Protein AF-A0A5J4WME1-F1 (afdb_monomer)

Mean predicted aligned error: 18.65 Å

Structure (mmCIF, N/CA/C/O backbone):
data_AF-A0A5J4WME1-F1
#
_entry.id   AF-A0A5J4WME1-F1
#
loop_
_atom_site.group_PDB
_atom_site.id
_atom_site.type_symbol
_atom_site.label_atom_id
_atom_site.label_alt_id
_atom_site.label_comp_id
_atom_site.label_asym_id
_atom_site.label_entity_id
_atom_site.label_seq_id
_atom_site.pdbx_PDB_ins_code
_atom_site.Cartn_x
_atom_site.Cartn_y
_atom_site.Cartn_z
_atom_site.occupancy
_atom_site.B_iso_or_equiv
_atom_site.auth_seq_id
_atom_site.auth_comp_id
_atom_site.auth_asym_id
_atom_site.auth_atom_id
_atom_site.pdbx_PDB_model_num
ATOM 1 N N . MET A 1 1 ? 12.764 10.850 27.224 1.00 64.88 1 MET A N 1
ATOM 2 C CA . MET A 1 1 ? 12.716 11.099 25.767 1.00 64.88 1 MET A CA 1
ATOM 3 C C . MET A 1 1 ? 11.901 12.360 25.523 1.00 64.88 1 MET A C 1
ATOM 5 O O . MET A 1 1 ? 10.968 12.606 26.286 1.00 64.88 1 MET A O 1
ATOM 9 N N . LYS A 1 2 ? 12.279 13.202 24.555 1.00 86.81 2 LYS A N 1
ATOM 10 C CA . LYS A 1 2 ? 11.609 14.491 24.319 1.00 86.81 2 LYS A CA 1
ATOM 11 C C . LYS A 1 2 ? 10.487 14.325 23.288 1.00 86.81 2 LYS A C 1
ATOM 13 O O . LYS A 1 2 ? 10.695 13.628 22.300 1.00 86.81 2 LYS A O 1
ATOM 18 N N . PRO A 1 3 ? 9.308 14.938 23.488 1.00 92.12 3 PRO A N 1
ATOM 19 C CA . PRO A 1 3 ? 8.246 14.897 22.491 1.00 92.12 3 PRO A CA 1
ATOM 20 C C . PRO A 1 3 ? 8.645 15.703 21.248 1.00 92.12 3 PRO A C 1
ATOM 22 O O . PRO A 1 3 ? 9.074 16.856 21.352 1.00 92.12 3 PRO A O 1
ATOM 25 N N . LEU A 1 4 ? 8.461 15.109 20.073 1.00 93.88 4 LEU A N 1
ATOM 26 C CA . LEU A 1 4 ? 8.675 15.748 18.779 1.00 93.88 4 LEU A CA 1
ATOM 27 C C . LEU A 1 4 ? 7.374 16.398 18.295 1.00 93.88 4 LEU A C 1
ATOM 29 O O . LEU A 1 4 ? 6.285 15.843 18.433 1.00 93.88 4 LEU A O 1
ATOM 33 N N . ALA A 1 5 ? 7.483 17.611 17.751 1.00 93.62 5 ALA A N 1
ATOM 34 C CA . ALA A 1 5 ? 6.337 18.349 17.233 1.00 93.62 5 ALA A CA 1
ATOM 35 C C . ALA A 1 5 ? 5.889 17.769 15.885 1.00 93.62 5 ALA A C 1
ATOM 37 O O . ALA A 1 5 ? 6.708 17.639 14.974 1.00 93.62 5 ALA A O 1
ATOM 38 N N . LEU A 1 6 ? 4.597 17.469 15.761 1.00 94.44 6 LEU A N 1
ATOM 39 C CA . LEU A 1 6 ? 4.002 16.878 14.566 1.00 94.44 6 LEU A CA 1
ATOM 40 C C . LEU A 1 6 ? 3.187 17.913 13.792 1.00 94.44 6 LEU A C 1
ATOM 42 O O . LEU A 1 6 ? 2.595 18.818 14.377 1.00 94.44 6 LEU A O 1
ATOM 46 N N . GLU A 1 7 ? 3.126 17.740 12.480 1.00 95.06 7 GLU A N 1
ATOM 47 C CA . GLU A 1 7 ? 2.138 18.355 11.600 1.00 95.06 7 GLU A CA 1
ATOM 48 C C . GLU A 1 7 ? 1.500 17.272 10.724 1.00 95.06 7 GLU A C 1
ATOM 50 O O . GLU A 1 7 ? 2.140 16.267 10.402 1.00 95.06 7 GLU A O 1
ATOM 55 N N . ILE A 1 8 ? 0.230 17.448 10.356 1.00 96.81 8 ILE A N 1
ATOM 56 C CA . ILE A 1 8 ? -0.435 16.527 9.430 1.00 96.81 8 ILE A CA 1
ATOM 57 C C . ILE A 1 8 ? -0.009 16.884 8.014 1.00 96.81 8 ILE A C 1
ATOM 59 O O . ILE A 1 8 ? -0.290 17.983 7.546 1.00 96.81 8 ILE A O 1
ATOM 63 N N . ALA A 1 9 ? 0.647 15.943 7.342 1.00 96.56 9 ALA A N 1
ATOM 64 C CA . ALA A 1 9 ? 1.056 16.100 5.954 1.00 96.56 9 ALA A CA 1
ATOM 65 C C . ALA A 1 9 ? -0.014 15.565 4.992 1.00 96.56 9 ALA A C 1
ATOM 67 O O . ALA A 1 9 ? -0.312 16.199 3.986 1.00 96.56 9 ALA A O 1
ATOM 68 N N . GLN A 1 10 ? -0.617 14.415 5.310 1.00 97.81 10 GLN A N 1
ATOM 69 C CA . GLN A 1 10 ? -1.663 13.794 4.495 1.00 97.81 10 GLN A CA 1
ATOM 70 C C . GLN A 1 10 ? -2.505 12.837 5.339 1.00 97.81 10 GLN A C 1
ATOM 72 O O . GLN A 1 10 ? -2.049 12.321 6.358 1.00 97.81 10 GLN A O 1
ATOM 77 N N . PHE A 1 11 ? -3.735 12.572 4.915 1.00 97.88 11 PHE A N 1
ATOM 78 C CA . PHE A 1 11 ? -4.602 11.563 5.512 1.00 97.88 11 PHE A CA 1
ATOM 79 C C . PHE A 1 11 ? -5.572 11.013 4.465 1.00 97.88 11 PHE A C 1
ATOM 81 O O . PHE A 1 11 ? -5.846 11.647 3.450 1.00 97.88 11 PHE A O 1
ATOM 88 N N . SER A 1 12 ? -6.088 9.818 4.725 1.00 97.94 12 SER A N 1
ATOM 89 C CA . SER A 1 12 ? -7.026 9.113 3.840 1.00 97.94 12 SER A CA 1
ATOM 90 C C . SER A 1 12 ? -8.468 9.621 3.954 1.00 97.94 12 SER A C 1
ATOM 92 O O . SER A 1 12 ? -9.128 9.873 2.947 1.00 97.94 12 SER A O 1
ATOM 94 N N . SER A 1 13 ? -8.981 9.768 5.177 1.00 98.12 13 SER A N 1
ATOM 95 C CA . SER A 1 13 ? -10.315 10.306 5.446 1.00 98.12 13 SER A CA 1
ATOM 96 C C . SER A 1 13 ? -10.414 10.875 6.864 1.00 98.12 13 SER A C 1
ATOM 98 O O . SER A 1 13 ? -9.550 10.622 7.707 1.00 98.12 13 SER A O 1
ATOM 100 N N . GLN A 1 14 ? -11.467 11.645 7.135 1.00 97.88 14 GLN A N 1
ATOM 101 C CA . GLN A 1 14 ? -11.776 12.140 8.474 1.00 97.88 14 GLN A CA 1
ATOM 102 C C . GLN A 1 14 ? -13.265 12.464 8.626 1.00 97.88 14 GLN A C 1
ATOM 104 O O . GLN A 1 14 ? -13.946 12.729 7.632 1.00 97.88 14 GLN A O 1
ATOM 109 N N . GLU A 1 15 ? -13.734 12.502 9.869 1.00 96.56 15 GLU A N 1
ATOM 110 C CA . GLU A 1 15 ? -14.973 13.188 10.244 1.00 96.56 15 GLU A CA 1
ATOM 111 C C . GLU A 1 15 ? -14.748 14.692 10.424 1.00 96.56 15 GLU A C 1
ATOM 113 O O . GLU A 1 15 ? -13.651 15.139 10.769 1.00 96.56 15 GLU A O 1
ATOM 118 N N . ALA A 1 16 ? -15.802 15.482 10.207 1.00 92.62 16 ALA A N 1
ATOM 119 C CA . ALA A 1 16 ? -15.727 16.940 10.294 1.00 92.62 16 ALA A CA 1
ATOM 120 C C . ALA A 1 16 ? -15.406 17.437 11.717 1.00 92.62 16 ALA A C 1
ATOM 122 O O . ALA A 1 16 ? -14.655 18.395 11.873 1.00 92.62 16 ALA A O 1
ATOM 123 N N . ASP A 1 17 ? -15.935 16.772 12.750 1.00 93.19 17 ASP A N 1
ATOM 124 C CA . ASP A 1 17 ? -15.696 17.090 14.166 1.00 93.19 17 ASP A CA 1
ATOM 125 C C . ASP A 1 17 ? -14.472 16.361 14.754 1.00 93.19 17 ASP A C 1
ATOM 127 O O . ASP A 1 17 ? -14.052 16.648 15.877 1.00 93.19 17 ASP A O 1
ATOM 131 N N . ARG A 1 18 ? -13.881 15.421 14.002 1.00 95.06 18 ARG A N 1
ATOM 132 C CA . ARG A 1 18 ? -12.705 14.627 14.402 1.00 95.06 18 ARG A CA 1
ATOM 133 C C . ARG A 1 18 ? -11.595 14.680 13.342 1.00 95.06 18 ARG A C 1
ATOM 135 O O . ARG A 1 18 ? -11.161 13.623 12.865 1.00 95.06 18 ARG A O 1
ATOM 142 N N . PRO A 1 19 ? -11.129 15.878 12.945 1.00 96.12 19 PRO A N 1
ATOM 143 C CA . PRO A 1 19 ? -10.136 16.017 11.890 1.00 96.12 19 PRO A CA 1
ATOM 144 C C . PRO A 1 19 ? -8.774 15.445 12.295 1.00 96.12 19 PRO A C 1
ATOM 146 O O . PRO A 1 19 ? -8.424 15.385 13.474 1.00 96.12 19 PRO A O 1
ATOM 149 N N . ALA A 1 20 ? -7.957 15.077 11.305 1.00 95.94 20 ALA A N 1
ATOM 150 C CA . ALA A 1 20 ? -6.608 14.556 11.539 1.00 95.94 20 ALA A CA 1
ATOM 151 C C . ALA A 1 20 ? -5.719 15.565 12.286 1.00 95.94 20 ALA A C 1
ATOM 153 O O . ALA A 1 20 ? -4.847 15.166 13.056 1.00 95.94 20 ALA A O 1
ATOM 154 N N . SER A 1 21 ? -5.976 16.870 12.121 1.00 93.69 21 SER A N 1
ATOM 155 C CA . SER A 1 21 ? -5.273 17.954 12.822 1.00 93.69 21 SER A CA 1
ATOM 156 C C . SER A 1 21 ? -5.318 17.822 14.346 1.00 93.69 21 SER A C 1
ATOM 158 O O . SER A 1 21 ? -4.379 18.255 15.009 1.00 93.69 21 SER A O 1
ATOM 160 N N . ASN A 1 22 ? -6.338 17.157 14.899 1.00 94.06 22 ASN A N 1
ATOM 161 C CA . ASN A 1 22 ? -6.434 16.877 16.332 1.00 94.06 22 ASN A CA 1
ATOM 162 C C . ASN A 1 22 ? -5.267 16.023 16.854 1.00 94.06 22 ASN A C 1
ATOM 164 O O . ASN A 1 22 ? -4.941 16.094 18.034 1.00 94.06 22 ASN A O 1
ATOM 168 N N . LEU A 1 23 ? -4.613 15.233 15.994 1.00 93.69 23 LEU A N 1
ATOM 169 C CA . LEU A 1 23 ? -3.448 14.423 16.367 1.00 93.69 23 LEU A CA 1
ATOM 170 C C . LEU A 1 23 ? -2.128 15.204 16.350 1.00 93.69 23 LEU A C 1
ATOM 172 O O . LEU A 1 23 ? -1.142 14.729 16.908 1.00 93.69 23 LEU A O 1
ATOM 176 N N . ALA A 1 24 ? -2.091 16.367 15.697 1.00 84.94 24 ALA A N 1
ATOM 177 C CA . ALA A 1 24 ? -0.911 17.231 15.640 1.00 84.94 24 ALA A CA 1
ATOM 178 C C . ALA A 1 24 ? -0.875 18.268 16.776 1.00 84.94 24 ALA A C 1
ATOM 180 O O . ALA A 1 24 ? 0.165 18.889 17.012 1.00 84.94 24 ALA A O 1
ATOM 181 N N . ASP A 1 25 ? -1.992 18.467 17.482 1.00 67.75 25 ASP A N 1
ATOM 182 C CA . ASP A 1 25 ? -2.071 19.440 18.563 1.00 67.75 25 ASP A CA 1
ATOM 183 C C . ASP A 1 25 ? -1.285 18.973 19.802 1.00 67.75 25 ASP A C 1
ATOM 185 O O . ASP A 1 25 ? -1.393 17.837 20.268 1.00 67.75 25 ASP A O 1
ATOM 189 N N . LYS A 1 26 ? -0.471 19.883 20.343 1.00 60.28 26 LYS A N 1
ATOM 190 C CA . LYS A 1 26 ? 0.310 19.678 21.569 1.00 60.28 26 LYS A CA 1
ATOM 191 C C . LYS A 1 26 ? -0.536 19.817 22.824 1.00 60.28 26 LYS A C 1
ATOM 193 O O . LYS A 1 26 ? -0.065 19.452 23.904 1.00 60.28 26 LYS A O 1
ATOM 198 N N . GLN A 1 27 ? -1.741 20.366 22.712 1.00 53.34 27 GLN A N 1
ATOM 199 C CA . GLN A 1 27 ? -2.642 20.447 23.843 1.00 53.34 27 GLN A CA 1
ATOM 200 C C . GLN A 1 27 ? -3.145 19.037 24.158 1.00 53.34 27 GLN A C 1
ATOM 202 O O . GLN A 1 27 ? -4.065 18.513 23.533 1.00 53.34 27 GLN A O 1
ATOM 207 N N . GLN A 1 28 ? -2.519 18.417 25.163 1.00 52.62 28 GLN A N 1
ATOM 208 C CA . GLN A 1 28 ? -3.090 17.307 25.927 1.00 52.62 28 GLN A CA 1
ATOM 209 C C . GLN A 1 28 ? -4.304 17.793 26.734 1.00 52.62 28 GLN A C 1
ATOM 211 O O . GLN A 1 28 ? -4.385 17.560 27.936 1.00 52.62 28 GLN A O 1
ATOM 216 N N . ASP A 1 29 ? -5.207 18.541 26.111 1.00 56.78 29 ASP A N 1
ATOM 217 C CA . ASP A 1 29 ? -6.458 18.870 26.758 1.00 56.78 29 ASP A CA 1
ATOM 218 C C . ASP A 1 29 ? -7.283 17.579 26.780 1.00 56.78 29 ASP A C 1
ATOM 220 O O . ASP A 1 29 ? -7.417 16.905 25.754 1.00 56.78 29 ASP A O 1
ATOM 224 N N . GLU A 1 30 ? -7.835 17.218 27.938 1.00 60.72 30 GLU A N 1
ATOM 225 C CA . GLU A 1 30 ? -8.774 16.094 28.079 1.00 60.72 30 GLU A CA 1
ATOM 226 C C . GLU A 1 30 ? -9.968 16.236 27.119 1.00 60.72 30 GLU A C 1
ATOM 228 O O . GLU A 1 30 ? -10.655 15.263 26.804 1.00 60.72 30 GLU A O 1
ATOM 233 N N . LYS A 1 31 ? -10.189 17.454 26.610 1.00 73.31 31 LYS A N 1
ATOM 234 C CA . LYS A 1 31 ? -11.199 17.788 25.610 1.00 73.31 31 LYS A CA 1
ATOM 235 C C . LYS A 1 31 ? -10.820 17.446 24.174 1.00 73.31 31 LYS A C 1
ATOM 237 O O . LYS A 1 31 ? -11.724 17.456 23.341 1.00 73.31 31 LYS A O 1
ATOM 242 N N . ASN A 1 32 ? -9.551 17.166 23.855 1.00 82.75 32 ASN A N 1
ATOM 243 C CA . ASN A 1 32 ? -9.159 16.862 22.482 1.00 82.75 32 ASN A CA 1
ATOM 244 C C . ASN A 1 32 ? -9.836 15.552 22.036 1.00 82.75 32 ASN A C 1
ATOM 246 O O . ASN A 1 32 ? -9.548 14.473 22.566 1.00 82.75 32 ASN A O 1
ATOM 250 N N . PRO A 1 33 ? -10.747 15.621 21.053 1.00 88.31 33 PRO A N 1
ATOM 251 C CA . PRO A 1 33 ? -11.564 14.482 20.694 1.00 88.31 33 PRO A CA 1
ATOM 252 C C . PRO A 1 33 ? -10.822 13.412 19.872 1.00 88.31 33 PRO A C 1
ATOM 254 O O . PRO A 1 33 ? -11.406 12.350 19.614 1.00 88.31 33 PRO A O 1
ATOM 257 N N . GLY A 1 34 ? -9.578 13.679 19.465 1.00 94.00 34 GLY A N 1
ATOM 258 C CA . GLY A 1 34 ? -8.790 12.838 18.572 1.00 94.00 34 GLY A CA 1
ATOM 259 C C . GLY A 1 34 ? -9.290 12.868 17.127 1.00 94.00 34 GLY A C 1
ATOM 260 O O . GLY A 1 34 ? -10.146 13.674 16.755 1.00 94.00 34 GLY A O 1
ATOM 261 N N . TRP A 1 35 ? -8.755 11.963 16.315 1.00 97.06 35 TRP A N 1
ATOM 262 C CA . TRP A 1 35 ? -9.158 11.742 14.927 1.00 97.06 35 TRP A CA 1
ATOM 263 C C . TRP A 1 35 ? -10.089 10.535 14.809 1.00 97.06 35 TRP A C 1
ATOM 265 O O . TRP A 1 35 ? -9.937 9.546 15.535 1.00 97.06 35 TRP A O 1
ATOM 275 N N . GLN A 1 36 ? -11.022 10.595 13.859 1.00 98.00 36 GLN A N 1
ATOM 276 C CA . GLN A 1 36 ? -11.825 9.452 13.426 1.00 98.00 36 GLN A CA 1
ATOM 277 C C . GLN A 1 36 ? -11.915 9.443 11.904 1.00 98.00 36 GLN A C 1
ATOM 279 O O . GLN A 1 36 ? -12.098 10.492 11.287 1.00 98.00 36 GLN A O 1
ATOM 284 N N . SER A 1 37 ? -11.808 8.258 11.303 1.00 98.50 37 SER A N 1
ATOM 285 C CA . SER A 1 37 ? -12.053 8.063 9.875 1.00 98.50 37 SER A CA 1
ATOM 286 C C . SER A 1 37 ? -13.500 8.395 9.523 1.00 98.50 37 SER A C 1
ATOM 288 O O . SER A 1 37 ? -14.390 8.267 10.365 1.00 98.50 37 SER A O 1
ATOM 290 N N . LYS A 1 38 ? -13.763 8.710 8.254 1.00 97.94 38 LYS A N 1
ATOM 291 C CA . LYS A 1 38 ? -15.131 8.884 7.753 1.00 97.94 38 LYS A CA 1
ATOM 292 C C . LYS A 1 38 ? -15.981 7.625 8.003 1.00 97.94 38 LYS A C 1
ATOM 294 O O . LYS A 1 38 ? -15.468 6.505 7.931 1.00 97.94 38 LYS A O 1
ATOM 299 N N . GLN A 1 39 ? -17.273 7.785 8.278 1.00 97.12 39 GLN A N 1
ATOM 300 C CA . GLN A 1 39 ? -18.237 6.679 8.318 1.00 97.12 39 GLN A CA 1
ATOM 301 C C . GLN A 1 39 ? -18.208 5.875 7.007 1.00 97.12 39 GLN A C 1
ATOM 303 O O . GLN A 1 39 ? -18.206 6.450 5.916 1.00 97.12 39 GLN A O 1
ATOM 308 N N . GLY A 1 40 ? -18.162 4.541 7.108 1.00 93.88 40 GLY A N 1
ATOM 309 C CA . GLY A 1 40 ? -18.093 3.651 5.943 1.00 93.88 40 GLY A CA 1
ATOM 310 C C . GLY A 1 40 ? -16.819 3.805 5.100 1.00 93.88 40 GLY A C 1
ATOM 311 O O . GLY A 1 40 ? -16.845 3.537 3.897 1.00 93.88 40 GLY A O 1
ATOM 312 N N . ALA A 1 41 ? -15.716 4.285 5.687 1.00 93.44 41 ALA A N 1
ATOM 313 C CA . ALA A 1 41 ? -14.454 4.454 4.974 1.00 93.44 41 ALA A CA 1
ATOM 314 C C . ALA A 1 41 ? -13.924 3.129 4.396 1.00 93.44 41 ALA A C 1
ATOM 316 O O . ALA A 1 41 ? -14.033 2.065 5.006 1.00 93.44 41 ALA A O 1
ATOM 317 N N . LYS A 1 42 ? -13.294 3.208 3.218 1.00 96.56 42 LYS A N 1
ATOM 318 C CA . LYS A 1 42 ? -12.562 2.079 2.630 1.00 96.56 42 LYS A CA 1
ATOM 319 C C . LYS A 1 42 ? -11.218 1.929 3.325 1.00 96.56 42 LYS A C 1
ATOM 321 O O . LYS A 1 42 ? -10.505 2.911 3.489 1.00 96.56 42 LYS A O 1
ATOM 326 N N . PHE A 1 43 ? -10.861 0.711 3.696 1.00 96.38 43 PHE A N 1
ATOM 327 C CA . PHE A 1 43 ? -9.565 0.423 4.297 1.00 96.38 43 PHE A CA 1
ATOM 328 C C . PHE A 1 43 ? -8.534 0.010 3.229 1.00 96.38 43 PHE A C 1
ATOM 330 O O . PHE A 1 43 ? -8.938 -0.534 2.197 1.00 96.38 43 PHE A O 1
ATOM 337 N N . PRO A 1 44 ? -7.227 0.268 3.442 1.00 98.19 44 PRO A N 1
ATOM 338 C CA . PRO A 1 44 ? -6.604 0.796 4.663 1.00 98.19 44 PRO A CA 1
ATOM 339 C C . PRO A 1 44 ? -6.891 2.282 4.926 1.00 98.19 44 PRO A C 1
ATOM 341 O O . PRO A 1 44 ? -7.110 3.063 4.004 1.00 98.19 44 PRO A O 1
ATOM 344 N N . GLN A 1 45 ? -6.878 2.671 6.202 1.00 98.44 45 GLN A N 1
ATOM 345 C CA . GLN A 1 45 ? -6.880 4.073 6.619 1.00 98.44 45 GLN A CA 1
ATOM 346 C C . GLN A 1 45 ? -5.464 4.515 6.973 1.00 98.44 45 GLN A C 1
ATOM 348 O O . GLN A 1 45 ? -4.742 3.822 7.687 1.00 98.44 45 GLN A O 1
ATOM 353 N N . GLU A 1 46 ? -5.077 5.681 6.473 1.00 98.38 46 GLU A N 1
ATOM 354 C CA . GLU A 1 46 ? -3.715 6.198 6.553 1.00 98.38 46 GLU A CA 1
ATOM 355 C C . GLU A 1 46 ? -3.672 7.633 7.079 1.00 98.38 46 GLU A C 1
ATOM 357 O O . GLU A 1 46 ? -4.543 8.446 6.744 1.00 98.38 46 GLU A O 1
ATOM 362 N N . ILE A 1 47 ? -2.631 7.937 7.860 1.00 98.38 47 ILE A N 1
ATOM 363 C CA . ILE A 1 47 ? -2.273 9.290 8.306 1.00 98.38 47 ILE A CA 1
ATOM 364 C C . ILE A 1 47 ? -0.759 9.445 8.206 1.00 98.38 47 ILE A C 1
ATOM 366 O O . ILE A 1 47 ? -0.011 8.619 8.728 1.00 98.38 47 ILE A O 1
ATOM 370 N N . ILE A 1 48 ? -0.311 10.512 7.556 1.00 98.38 48 ILE A N 1
ATOM 371 C CA . ILE A 1 48 ? 1.095 10.865 7.398 1.00 98.38 48 ILE A CA 1
ATOM 372 C C . ILE A 1 48 ? 1.374 12.110 8.231 1.00 98.38 48 ILE A C 1
ATOM 374 O O . ILE A 1 48 ? 0.793 13.175 8.013 1.00 98.38 48 ILE A O 1
ATOM 378 N N . PHE A 1 49 ? 2.297 11.964 9.170 1.00 97.56 49 PHE A N 1
ATOM 379 C CA . PHE A 1 49 ? 2.826 13.028 10.003 1.00 97.56 49 PHE A CA 1
ATOM 380 C C . PHE A 1 49 ? 4.160 13.495 9.440 1.00 97.56 49 PHE A C 1
ATOM 382 O O . PHE A 1 49 ? 4.994 12.674 9.055 1.00 97.56 49 PHE A O 1
ATOM 389 N N . LYS A 1 50 ? 4.391 14.804 9.461 1.00 96.31 50 LYS A N 1
ATOM 390 C CA . LYS A 1 50 ? 5.715 15.393 9.284 1.00 96.31 50 LYS A CA 1
ATOM 391 C C . LYS A 1 50 ? 6.223 15.923 10.617 1.00 96.31 50 LYS A C 1
ATOM 393 O O . LYS A 1 50 ? 5.467 16.471 11.420 1.00 96.31 50 LYS A O 1
ATOM 398 N N . LEU A 1 51 ? 7.513 15.742 10.870 1.00 94.56 51 LEU A N 1
ATOM 399 C CA . LEU A 1 51 ? 8.178 16.335 12.021 1.00 94.56 51 LEU A CA 1
ATOM 400 C C . LEU A 1 51 ? 8.425 17.819 11.738 1.00 94.56 51 LEU A C 1
ATOM 402 O O . LEU A 1 51 ? 9.239 18.182 10.888 1.00 94.56 51 LEU A O 1
ATOM 406 N N . LYS A 1 52 ? 7.714 18.687 12.461 1.00 92.56 52 LYS A N 1
ATOM 407 C CA . LYS A 1 52 ? 7.652 20.134 12.193 1.00 92.56 52 LYS A CA 1
ATOM 408 C C . LYS A 1 52 ? 9.022 20.817 12.226 1.00 92.56 52 LYS A C 1
ATOM 410 O O . LYS A 1 52 ? 9.274 21.748 11.471 1.00 92.56 52 LYS A O 1
ATOM 415 N N . ASN A 1 53 ? 9.905 20.351 13.106 1.00 91.94 53 ASN A N 1
ATOM 416 C CA . ASN A 1 53 ? 11.212 20.965 13.339 1.00 91.94 53 ASN A CA 1
ATOM 417 C C . ASN A 1 53 ? 12.338 20.314 12.512 1.00 91.94 53 ASN A C 1
ATOM 419 O O . ASN A 1 53 ? 13.509 20.545 12.798 1.00 91.94 53 ASN A O 1
ATOM 423 N N . GLY A 1 54 ? 11.991 19.512 11.502 1.00 91.56 54 GLY A N 1
ATOM 424 C CA . GLY A 1 54 ? 12.943 18.825 10.635 1.00 91.56 54 GLY A CA 1
ATOM 425 C C . GLY A 1 54 ? 13.190 17.362 11.023 1.00 91.56 54 GLY A C 1
ATOM 426 O O . GLY A 1 54 ? 12.519 16.831 11.913 1.00 91.56 54 GLY A O 1
ATOM 427 N N . PRO A 1 55 ? 14.128 16.692 10.327 1.00 92.50 55 PRO A N 1
ATOM 428 C CA . PRO A 1 55 ? 14.455 15.291 10.563 1.00 92.50 55 PRO A CA 1
ATOM 429 C C . PRO A 1 55 ? 14.886 15.027 12.009 1.00 92.50 55 PRO A C 1
ATOM 431 O O . PRO A 1 55 ? 15.628 15.812 12.605 1.00 92.50 55 PRO A O 1
ATOM 434 N N . ALA A 1 56 ? 14.451 13.899 12.561 1.00 94.50 56 ALA A N 1
ATOM 435 C CA . ALA A 1 56 ? 14.776 13.496 13.923 1.00 94.50 56 ALA A CA 1
ATOM 436 C C . ALA A 1 56 ? 15.144 12.015 13.986 1.00 94.50 56 ALA A C 1
ATOM 438 O O . ALA A 1 56 ? 14.680 11.210 13.175 1.00 94.50 56 ALA A O 1
ATOM 439 N N . HIS A 1 57 ? 15.932 11.663 14.996 1.00 95.31 57 HIS A N 1
ATOM 440 C CA . HIS A 1 57 ? 15.962 10.312 15.533 1.00 95.31 57 HIS A CA 1
ATOM 441 C C . HIS A 1 57 ? 14.683 10.088 16.336 1.00 95.31 57 HIS A C 1
ATOM 443 O O . HIS A 1 57 ? 14.418 10.822 17.282 1.00 95.31 57 HIS A O 1
ATOM 449 N N . ILE A 1 58 ? 13.879 9.112 15.939 1.00 96.19 58 ILE A N 1
ATOM 450 C CA . ILE A 1 58 ? 12.664 8.684 16.622 1.00 96.19 58 ILE A CA 1
ATOM 451 C C . ILE A 1 58 ? 13.031 7.480 17.482 1.00 96.19 58 ILE A C 1
ATOM 453 O O . ILE A 1 58 ? 13.362 6.419 16.951 1.00 96.19 58 ILE A O 1
ATOM 457 N N . SER A 1 59 ? 12.938 7.657 18.798 1.00 96.69 59 SER A N 1
ATOM 458 C CA . SER A 1 59 ? 13.208 6.619 19.792 1.00 96.69 59 SER A CA 1
ATOM 459 C C . SER A 1 59 ? 11.944 5.867 20.217 1.00 96.69 59 SER A C 1
ATOM 461 O O . SER A 1 59 ? 12.010 4.778 20.779 1.00 96.69 59 SER A O 1
ATOM 463 N N . GLY A 1 60 ? 10.765 6.449 19.982 1.00 96.31 60 GLY A N 1
ATOM 464 C CA . GLY A 1 60 ? 9.518 5.776 20.306 1.00 96.31 60 GLY A CA 1
ATOM 465 C C . GLY A 1 60 ? 8.268 6.490 19.821 1.00 96.31 60 GLY A C 1
ATOM 466 O O . GLY A 1 60 ? 8.252 7.699 19.580 1.00 96.31 60 GLY A O 1
ATOM 467 N N . VAL A 1 61 ? 7.194 5.718 19.690 1.00 97.06 61 VAL A N 1
ATOM 468 C CA . VAL A 1 61 ? 5.867 6.198 19.305 1.00 97.06 61 VAL A CA 1
ATOM 469 C C . VAL A 1 61 ? 4.842 5.667 20.293 1.00 97.06 61 VAL A C 1
ATOM 471 O O . VAL A 1 61 ? 4.810 4.481 20.614 1.00 97.06 61 VAL A O 1
ATOM 474 N N . LYS A 1 62 ? 3.979 6.559 20.771 1.00 96.06 62 LYS A N 1
ATOM 475 C CA . LYS A 1 62 ? 2.852 6.242 21.641 1.00 96.06 62 LYS A CA 1
ATOM 476 C C . LYS A 1 62 ? 1.553 6.525 20.906 1.00 96.06 62 LYS A C 1
ATOM 478 O O . LYS A 1 62 ? 1.351 7.636 20.417 1.00 96.06 62 LYS A O 1
ATOM 483 N N . ILE A 1 63 ? 0.682 5.527 20.831 1.00 96.88 63 ILE A N 1
ATOM 484 C CA . ILE A 1 63 ? -0.592 5.591 20.113 1.00 96.88 63 ILE A CA 1
ATOM 485 C C . ILE A 1 63 ? -1.698 5.242 21.095 1.00 96.88 63 ILE A C 1
ATOM 487 O O . ILE A 1 63 ? -1.713 4.145 21.646 1.00 96.88 63 ILE A O 1
ATOM 491 N N . MET A 1 64 ? -2.626 6.170 21.306 1.00 95.62 64 MET A N 1
ATOM 492 C CA . MET A 1 64 ? -3.818 5.928 22.108 1.00 95.62 64 MET A CA 1
ATOM 493 C C . MET A 1 64 ? -4.994 5.636 21.177 1.00 95.62 64 MET A C 1
ATOM 495 O O . MET A 1 64 ? -5.468 6.530 20.474 1.00 95.62 64 MET A O 1
ATOM 499 N N . SER A 1 65 ? -5.441 4.383 21.142 1.00 96.56 65 SER A N 1
ATOM 500 C CA . SER A 1 65 ? -6.571 3.952 20.315 1.00 96.56 65 SER A CA 1
ATOM 501 C C . SER A 1 65 ? -7.894 4.439 20.901 1.00 96.56 65 SER A C 1
ATOM 503 O O . SER A 1 65 ? -8.037 4.551 22.116 1.00 96.56 65 SER A O 1
ATOM 505 N N . HIS A 1 66 ? -8.888 4.697 20.053 1.00 96.88 66 HIS A N 1
ATOM 506 C CA . HIS A 1 66 ? -10.255 4.922 20.519 1.00 96.88 66 HIS A CA 1
ATOM 507 C C . HIS A 1 66 ? -10.800 3.661 21.203 1.00 96.88 66 HIS A C 1
ATOM 509 O O . HIS A 1 66 ? -10.510 2.548 20.791 1.00 96.88 66 HIS A O 1
ATOM 515 N N . GLU A 1 67 ? -11.641 3.826 22.220 1.00 95.69 67 GLU A N 1
ATOM 516 C CA . GLU A 1 67 ? -12.126 2.743 23.076 1.00 95.69 67 GLU A CA 1
ATOM 517 C C . GLU A 1 67 ? -13.035 1.696 22.392 1.00 95.69 67 GLU A C 1
ATOM 519 O O . GLU A 1 67 ? -13.079 0.566 22.868 1.00 95.69 67 GLU A O 1
ATOM 524 N N 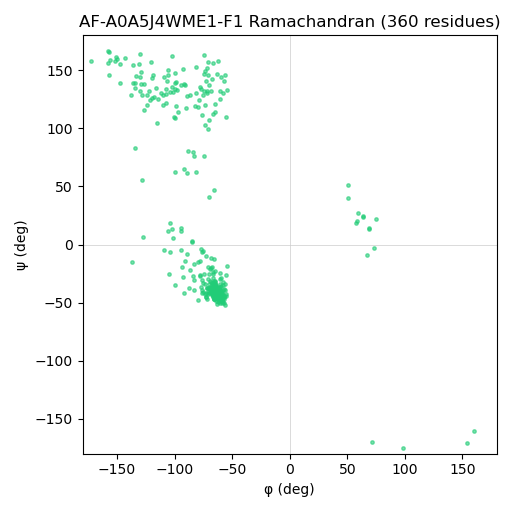. PHE A 1 68 ? -13.715 2.021 21.279 1.00 97.00 68 PHE A N 1
ATOM 525 C CA . PHE A 1 68 ? -14.521 1.074 20.480 1.00 97.00 68 PHE A CA 1
ATOM 526 C C . PHE A 1 68 ? -14.343 1.202 18.956 1.00 97.00 68 PHE A C 1
ATOM 528 O O . PHE A 1 68 ? -14.714 0.289 18.223 1.00 97.00 68 PHE A O 1
ATOM 535 N N . LYS A 1 69 ? -13.766 2.293 18.437 1.00 97.56 69 LYS A N 1
ATOM 536 C CA . LYS A 1 69 ? -13.426 2.431 17.007 1.00 97.56 69 LYS A CA 1
ATOM 537 C C . LYS A 1 69 ? -11.993 1.959 16.765 1.00 97.56 69 LYS A C 1
ATOM 539 O O . LYS A 1 69 ? -11.113 2.766 16.485 1.00 97.56 69 LYS A O 1
ATOM 544 N N . ILE A 1 70 ? -11.742 0.672 16.976 1.00 97.62 70 ILE A N 1
ATOM 545 C CA . ILE A 1 70 ? -10.383 0.140 17.145 1.00 97.62 70 ILE A CA 1
ATOM 546 C C . ILE A 1 70 ? -9.891 -0.532 15.859 1.00 97.62 70 ILE A C 1
ATOM 548 O O . ILE A 1 70 ? -10.579 -1.385 15.299 1.00 97.62 70 ILE A O 1
ATOM 552 N N . GLY A 1 71 ? -8.679 -0.189 15.415 1.00 97.81 71 GLY A N 1
ATOM 553 C CA . GLY A 1 71 ? -7.967 -0.932 14.368 1.00 97.81 71 GLY A CA 1
ATOM 554 C C . GLY A 1 71 ? -7.485 -2.295 14.874 1.00 97.81 71 GLY A C 1
ATOM 555 O O . GLY A 1 71 ? -7.088 -2.396 16.022 1.00 97.81 71 GLY A O 1
ATOM 556 N N . LYS A 1 72 ? -7.444 -3.351 14.054 1.00 98.00 72 LYS A N 1
ATOM 557 C CA . LYS A 1 72 ? -6.863 -4.645 14.482 1.00 98.00 72 LYS A CA 1
ATOM 558 C C . LYS A 1 72 ? -5.364 -4.538 14.755 1.00 98.00 72 LYS A C 1
ATOM 560 O O . LYS A 1 72 ? -4.831 -5.165 15.670 1.00 98.00 72 LYS A O 1
ATOM 565 N N . ARG A 1 73 ? -4.687 -3.736 13.935 1.00 97.94 73 ARG A N 1
ATOM 566 C CA . ARG A 1 73 ? -3.271 -3.405 14.048 1.00 97.94 73 ARG A CA 1
ATOM 567 C C . ARG A 1 73 ? -3.007 -2.014 13.494 1.00 97.94 73 ARG A C 1
ATOM 569 O O . ARG A 1 73 ? -3.776 -1.520 12.669 1.00 97.94 73 ARG A O 1
ATOM 576 N N . VAL A 1 74 ? -1.890 -1.436 13.908 1.00 98.31 74 VAL A N 1
ATOM 577 C CA . VAL A 1 74 ? -1.315 -0.232 13.308 1.00 98.31 74 VAL A CA 1
ATOM 578 C C . VAL A 1 74 ? 0.056 -0.594 12.764 1.00 98.31 74 VAL A C 1
ATOM 580 O O . VAL A 1 74 ? 0.886 -1.150 13.483 1.00 98.31 74 VAL A O 1
ATOM 583 N N . GLU A 1 75 ? 0.285 -0.295 11.495 1.00 98.31 75 GLU A N 1
ATOM 584 C CA . GLU A 1 75 ? 1.591 -0.383 10.855 1.00 98.31 75 GLU A CA 1
ATOM 585 C C . GLU A 1 75 ? 2.269 0.985 10.900 1.00 98.31 75 GLU A C 1
ATOM 587 O O . GLU A 1 75 ? 1.639 2.016 10.645 1.00 98.31 75 GLU A O 1
ATOM 592 N N . LEU A 1 76 ? 3.561 0.981 11.211 1.00 98.06 76 LEU A N 1
ATOM 593 C CA . LEU A 1 76 ? 4.417 2.159 11.232 1.00 98.06 76 LEU A CA 1
ATOM 594 C C . LEU A 1 76 ? 5.298 2.150 9.995 1.00 98.06 76 LEU A C 1
ATOM 596 O O . LEU A 1 76 ? 5.930 1.144 9.683 1.00 98.06 76 LEU A O 1
ATOM 600 N N . HIS A 1 77 ? 5.345 3.278 9.304 1.00 97.75 77 HIS A N 1
ATOM 601 C CA . HIS A 1 77 ? 6.120 3.453 8.087 1.00 97.75 77 HIS A CA 1
ATOM 602 C C . HIS A 1 77 ? 6.973 4.713 8.214 1.00 97.75 77 HIS A C 1
ATOM 604 O O . HIS A 1 77 ? 6.487 5.743 8.683 1.00 97.75 77 HIS A O 1
ATOM 610 N N . MET A 1 78 ? 8.224 4.658 7.767 1.00 95.19 78 MET A N 1
ATOM 611 C CA . MET A 1 78 ? 9.081 5.840 7.650 1.00 95.19 78 MET A CA 1
ATOM 612 C C . MET A 1 78 ? 9.116 6.337 6.207 1.00 95.19 78 MET A C 1
ATOM 614 O O . MET A 1 78 ? 9.209 5.533 5.281 1.00 95.19 78 MET A O 1
ATOM 618 N N . GLY A 1 79 ? 9.067 7.653 6.011 1.00 94.19 79 GLY A N 1
ATOM 619 C CA . GLY A 1 79 ? 9.296 8.255 4.700 1.00 94.19 79 GLY A CA 1
ATOM 620 C C . GLY A 1 79 ? 10.788 8.404 4.417 1.00 94.19 79 GLY A C 1
ATOM 621 O O . GLY A 1 79 ? 11.489 9.120 5.136 1.00 94.19 79 GLY A O 1
ATOM 622 N N . VAL A 1 80 ? 11.260 7.749 3.358 1.00 91.00 80 VAL A N 1
ATOM 623 C CA . VAL A 1 80 ? 12.629 7.846 2.849 1.00 91.00 80 VAL A CA 1
ATOM 624 C C . VAL A 1 80 ? 12.624 8.646 1.543 1.00 91.00 80 VAL A C 1
ATOM 626 O O . VAL A 1 80 ? 11.982 8.209 0.590 1.00 91.00 80 VAL A O 1
ATOM 629 N N . PRO A 1 81 ? 13.355 9.769 1.426 1.00 88.81 81 PRO A N 1
ATOM 630 C CA . PRO A 1 81 ? 13.376 10.566 0.196 1.00 88.81 81 PRO A CA 1
ATOM 631 C C . PRO A 1 81 ? 13.890 9.771 -1.008 1.00 88.81 81 PRO A C 1
ATOM 633 O O . PRO A 1 81 ? 14.921 9.103 -0.879 1.00 88.81 81 PRO A O 1
ATOM 636 N N . LYS A 1 82 ? 13.185 9.820 -2.147 1.00 85.25 82 LYS A N 1
ATOM 637 C CA . LYS A 1 82 ? 13.474 9.051 -3.379 1.00 85.25 82 LYS A CA 1
ATOM 638 C C . LYS A 1 82 ? 14.865 9.324 -3.945 1.00 85.25 82 LYS A C 1
ATOM 640 O O . LYS A 1 82 ? 15.630 8.388 -4.156 1.00 85.25 82 LYS A O 1
ATOM 645 N N . ASP A 1 83 ? 15.224 10.598 -4.056 1.00 77.56 83 ASP A N 1
ATOM 646 C CA . ASP A 1 83 ? 16.433 11.029 -4.770 1.00 77.56 83 ASP A CA 1
ATOM 647 C C . ASP A 1 83 ? 17.584 11.438 -3.837 1.00 77.56 83 ASP A C 1
ATOM 649 O O . ASP A 1 83 ? 18.474 12.192 -4.222 1.00 77.56 83 ASP A O 1
ATOM 653 N N . GLY A 1 84 ? 17.549 11.023 -2.564 1.00 67.88 84 GLY A N 1
ATOM 654 C CA . GLY A 1 84 ? 18.554 11.402 -1.556 1.00 67.88 84 GLY A CA 1
ATOM 655 C C . GLY A 1 84 ? 18.555 12.889 -1.157 1.00 67.88 84 GLY A C 1
ATOM 656 O O . GLY A 1 84 ? 19.212 13.260 -0.183 1.00 67.88 84 GLY A O 1
ATOM 657 N N . ASN A 1 85 ? 17.792 13.722 -1.867 1.00 71.25 85 ASN A N 1
ATOM 658 C CA . ASN A 1 85 ? 17.521 15.118 -1.545 1.00 71.25 85 ASN A CA 1
ATOM 659 C C . ASN A 1 85 ? 16.531 15.247 -0.378 1.00 71.25 85 ASN A C 1
ATOM 661 O O . ASN A 1 85 ? 15.819 14.307 -0.027 1.00 71.25 85 ASN A O 1
ATOM 665 N N . ALA A 1 86 ? 16.466 16.431 0.235 1.00 76.25 86 ALA A N 1
ATOM 666 C CA . ALA A 1 86 ? 15.502 16.704 1.296 1.00 76.25 86 ALA A CA 1
ATOM 667 C C . ALA A 1 86 ? 14.066 16.696 0.740 1.00 76.25 86 ALA A C 1
ATOM 669 O O . ALA A 1 86 ? 13.697 17.589 -0.024 1.00 76.25 86 ALA A O 1
ATOM 670 N N . ALA A 1 87 ? 13.264 15.706 1.145 1.00 84.31 87 ALA A N 1
ATOM 671 C CA . ALA A 1 87 ? 11.859 15.591 0.754 1.00 84.31 87 ALA A CA 1
ATOM 672 C C . ALA A 1 87 ? 11.053 16.813 1.222 1.00 84.31 87 ALA A C 1
ATOM 674 O O . ALA A 1 87 ? 11.036 17.131 2.415 1.00 84.31 87 ALA A O 1
ATOM 675 N N . GLN A 1 88 ? 10.369 17.478 0.290 1.00 86.00 88 GLN A N 1
ATOM 676 C CA . GLN A 1 88 ? 9.546 18.658 0.579 1.00 86.00 88 GLN A CA 1
ATOM 677 C C . GLN A 1 88 ? 8.089 18.276 0.840 1.00 86.00 88 GLN A C 1
ATOM 679 O O . GLN A 1 88 ? 7.412 18.931 1.634 1.00 86.00 88 GLN A O 1
ATOM 684 N N . SER A 1 89 ? 7.643 17.173 0.240 1.00 93.00 89 SER A N 1
ATOM 685 C CA . SER A 1 89 ? 6.312 16.596 0.387 1.00 93.00 89 SER A CA 1
ATOM 686 C C . SER A 1 89 ? 6.373 15.091 0.711 1.00 93.00 89 SER A C 1
ATOM 688 O O . SER A 1 89 ? 7.417 14.455 0.523 1.00 93.00 89 SER A O 1
ATOM 690 N N . PRO A 1 90 ? 5.269 14.487 1.194 1.00 94.06 90 PRO A N 1
ATOM 691 C CA . PRO A 1 90 ? 5.153 13.033 1.316 1.00 94.06 90 PRO A CA 1
ATOM 692 C C . PRO A 1 90 ? 5.349 12.276 -0.005 1.00 94.06 90 PRO A C 1
ATOM 694 O O . PRO A 1 90 ? 5.886 11.171 0.018 1.00 94.06 90 PRO A O 1
ATOM 697 N N . ASP A 1 91 ? 4.965 12.863 -1.143 1.00 94.12 91 ASP A N 1
ATOM 698 C CA . ASP A 1 91 ? 5.053 12.224 -2.465 1.00 94.12 91 ASP A CA 1
ATOM 699 C C . ASP A 1 91 ? 6.503 12.041 -2.943 1.00 94.12 91 ASP A C 1
ATOM 701 O O . ASP A 1 91 ? 6.799 11.144 -3.740 1.00 94.12 91 ASP A O 1
ATOM 705 N N . ASP A 1 92 ? 7.432 12.825 -2.389 1.00 93.31 92 ASP A N 1
ATOM 706 C CA . ASP A 1 92 ? 8.876 12.703 -2.623 1.00 93.31 92 ASP A CA 1
ATOM 707 C C . ASP A 1 92 ? 9.503 11.529 -1.849 1.00 93.31 92 ASP A C 1
ATOM 709 O O . ASP A 1 92 ? 10.702 11.262 -1.974 1.00 93.31 92 ASP A O 1
ATOM 713 N N . CYS A 1 93 ? 8.720 10.828 -1.023 1.00 93.12 93 CYS A N 1
ATOM 714 C CA . CYS A 1 93 ? 9.186 9.715 -0.207 1.00 93.12 93 CYS A CA 1
ATOM 715 C C . CYS A 1 93 ? 8.722 8.356 -0.745 1.00 93.12 93 CYS A C 1
ATOM 717 O O . CYS A 1 93 ? 7.603 8.187 -1.226 1.00 93.12 93 CYS A O 1
ATOM 719 N N . ASP A 1 94 ? 9.572 7.348 -0.572 1.00 92.81 94 ASP A N 1
ATOM 720 C CA . ASP A 1 94 ? 9.138 5.962 -0.442 1.00 92.81 94 ASP A CA 1
ATOM 721 C C . ASP A 1 94 ? 8.812 5.693 1.026 1.00 92.81 94 ASP A C 1
ATOM 723 O O . ASP A 1 94 ? 9.630 5.964 1.906 1.00 92.81 94 ASP A O 1
ATOM 727 N N . PHE A 1 95 ? 7.632 5.143 1.300 1.00 95.06 95 PHE A N 1
ATOM 728 C CA . PHE A 1 95 ? 7.266 4.729 2.650 1.00 95.06 95 PHE A CA 1
ATOM 729 C C . PHE A 1 95 ? 7.677 3.280 2.881 1.00 95.06 95 PHE A C 1
ATOM 731 O O . PHE A 1 95 ? 7.202 2.374 2.195 1.00 95.06 95 PHE A O 1
ATOM 738 N N . ILE A 1 96 ? 8.578 3.075 3.840 1.00 93.06 96 ILE A N 1
ATOM 739 C CA . ILE A 1 96 ? 9.110 1.758 4.189 1.00 93.06 96 ILE A CA 1
ATOM 740 C C . ILE A 1 96 ? 8.535 1.327 5.534 1.00 93.06 96 ILE A C 1
ATOM 742 O O . ILE A 1 96 ? 8.586 2.079 6.509 1.00 93.06 96 ILE A O 1
ATOM 746 N N . VAL A 1 97 ? 7.993 0.110 5.577 1.00 94.50 97 VAL A N 1
ATOM 747 C CA . VAL A 1 97 ? 7.401 -0.493 6.775 1.00 94.50 97 VAL A CA 1
ATOM 748 C C . VAL A 1 97 ? 8.488 -0.705 7.832 1.00 94.50 97 VAL A C 1
ATOM 750 O O . VAL A 1 97 ? 9.447 -1.437 7.606 1.00 94.50 97 VAL A O 1
ATOM 753 N N . LEU A 1 98 ? 8.317 -0.095 9.003 1.00 94.31 98 LEU A N 1
ATOM 754 C CA . LEU A 1 98 ? 9.147 -0.331 10.189 1.00 94.31 98 LEU A CA 1
ATOM 755 C C . LEU A 1 98 ? 8.678 -1.560 10.969 1.00 94.31 98 LEU A C 1
ATOM 757 O O . LEU A 1 98 ? 9.465 -2.235 11.624 1.00 94.31 98 LEU A O 1
ATOM 761 N N . GLY A 1 99 ? 7.380 -1.837 10.908 1.00 94.06 99 GLY A N 1
ATOM 762 C CA . GLY A 1 99 ? 6.746 -2.937 11.610 1.00 94.06 99 GLY A CA 1
ATOM 763 C C . GLY A 1 99 ? 5.280 -2.641 11.877 1.00 94.06 99 GLY A C 1
ATOM 764 O O . GLY A 1 99 ? 4.714 -1.664 11.383 1.00 94.06 99 GLY A O 1
ATOM 765 N N . HIS A 1 100 ? 4.656 -3.494 12.678 1.00 97.12 100 HIS A N 1
ATOM 766 C CA . HIS A 1 100 ? 3.278 -3.309 13.101 1.00 97.12 100 HIS A CA 1
ATOM 767 C C . HIS A 1 100 ? 3.090 -3.762 14.540 1.00 97.12 100 HIS A C 1
ATOM 769 O O . HIS A 1 100 ? 3.861 -4.559 15.070 1.00 97.12 100 HIS A O 1
ATOM 775 N N . THR A 1 101 ? 2.017 -3.281 15.148 1.00 97.38 101 THR A N 1
ATOM 776 C CA . THR A 1 101 ? 1.557 -3.750 16.448 1.00 97.38 101 THR A CA 1
ATOM 777 C C . THR A 1 101 ? 0.060 -3.981 16.414 1.00 97.38 101 THR A C 1
ATOM 779 O O . THR A 1 101 ? -0.691 -3.171 15.871 1.00 97.38 101 THR A O 1
ATOM 782 N N . SER A 1 102 ? -0.385 -5.067 17.037 1.00 97.69 102 SER A N 1
ATOM 783 C CA . SER A 1 102 ? -1.805 -5.316 17.264 1.00 97.69 102 SER A CA 1
ATOM 784 C C . SER A 1 102 ? -2.341 -4.416 18.377 1.00 97.69 102 SER A C 1
ATOM 786 O O . SER A 1 102 ? -1.614 -4.103 19.333 1.00 97.69 102 SER A O 1
ATOM 788 N N . LEU A 1 103 ? -3.608 -4.034 18.234 1.00 96.50 103 LEU A N 1
ATOM 789 C CA . LEU A 1 103 ? -4.402 -3.370 19.264 1.00 96.50 103 LEU A CA 1
ATOM 790 C C . LEU A 1 103 ? -5.457 -4.348 19.786 1.00 96.50 103 LEU A C 1
ATOM 792 O O . LEU A 1 103 ? -6.009 -5.165 19.035 1.00 96.50 103 LEU A O 1
ATOM 796 N N . ASP A 1 104 ? -5.727 -4.266 21.080 1.00 95.25 104 ASP A N 1
ATOM 797 C CA . ASP A 1 104 ? -6.716 -5.087 21.753 1.00 95.25 104 ASP A CA 1
ATOM 798 C C . ASP A 1 104 ? -8.129 -4.686 21.318 1.00 95.25 104 ASP A C 1
ATOM 800 O O . ASP A 1 104 ? -8.472 -3.509 21.221 1.00 95.25 104 ASP A O 1
ATOM 804 N N . LYS A 1 105 ? -8.984 -5.680 21.075 1.00 94.25 105 LYS A N 1
ATOM 805 C CA . LYS A 1 105 ? -10.388 -5.449 20.702 1.00 94.25 105 LYS A CA 1
ATOM 806 C C . LYS A 1 105 ? -11.220 -4.804 21.816 1.00 94.25 105 LYS A C 1
ATOM 808 O O . LYS A 1 105 ? -12.328 -4.360 21.548 1.00 94.25 105 LYS A O 1
ATOM 813 N N . ASN A 1 106 ? -10.699 -4.749 23.041 1.00 93.69 106 ASN A N 1
ATOM 814 C CA . ASN A 1 106 ? -11.227 -4.055 24.212 1.00 93.69 106 ASN A CA 1
ATOM 815 C C . ASN A 1 106 ? -12.587 -4.565 24.729 1.00 93.69 106 ASN A C 1
ATOM 817 O O . ASN A 1 106 ? -13.320 -3.861 25.429 1.00 93.69 106 ASN A O 1
ATOM 821 N N . GLU A 1 107 ? -12.923 -5.820 24.422 1.00 93.25 107 GLU A N 1
ATOM 822 C CA . GLU A 1 107 ? -14.152 -6.481 24.885 1.00 93.25 107 GLU A CA 1
ATOM 823 C C . GLU A 1 107 ? -14.147 -6.731 26.397 1.00 93.25 107 GLU A C 1
ATOM 825 O O . GLU A 1 107 ? -15.163 -6.524 27.063 1.00 93.25 107 GLU A O 1
ATOM 830 N N . THR A 1 108 ? -12.996 -7.116 26.958 1.00 91.25 108 THR A N 1
ATOM 831 C CA . THR A 1 108 ? -12.840 -7.445 28.386 1.00 91.25 108 THR A CA 1
ATOM 832 C C . THR A 1 108 ? -13.253 -6.281 29.287 1.00 91.25 108 THR A C 1
ATOM 834 O O . THR A 1 108 ? -13.920 -6.475 30.301 1.00 91.25 108 THR A O 1
ATOM 837 N N . ASN A 1 109 ? -12.933 -5.052 28.875 1.00 88.06 109 ASN A N 1
ATOM 838 C CA . ASN A 1 109 ? -13.276 -3.833 29.606 1.00 88.06 109 ASN A CA 1
ATOM 839 C C . ASN A 1 109 ? -14.578 -3.183 29.121 1.00 88.06 109 ASN A C 1
ATOM 841 O O . ASN A 1 109 ? -14.870 -2.046 29.499 1.00 88.06 109 ASN A O 1
ATOM 845 N N . LYS A 1 110 ? -15.367 -3.879 28.290 1.00 92.44 110 LYS A N 1
ATOM 846 C CA . LYS A 1 110 ? -16.613 -3.373 27.692 1.00 92.44 110 LYS A CA 1
ATOM 847 C C . LYS A 1 110 ? -16.425 -2.012 27.016 1.00 92.44 110 LYS A C 1
ATOM 849 O O . LYS A 1 110 ? -17.276 -1.136 27.159 1.00 92.44 110 LYS A O 1
ATOM 854 N N . TYR A 1 111 ? -15.294 -1.830 26.332 1.00 93.81 111 TYR A N 1
ATOM 855 C CA . TYR A 1 111 ? -14.966 -0.611 25.591 1.00 93.81 111 TYR A CA 1
ATOM 856 C C . TYR A 1 111 ? -14.923 0.676 26.430 1.00 93.81 111 TYR A C 1
ATOM 858 O O . TYR A 1 111 ? -15.194 1.761 25.923 1.00 93.81 111 TYR A O 1
ATOM 866 N N . LYS A 1 112 ? -14.628 0.578 27.732 1.00 90.56 112 LYS A N 1
ATOM 867 C CA . LYS A 1 112 ? -14.645 1.741 28.638 1.00 90.56 112 LYS A CA 1
ATOM 868 C C . LYS A 1 112 ? -13.360 2.562 28.628 1.00 90.56 112 LYS A C 1
ATOM 870 O O . LYS A 1 112 ? -13.399 3.745 28.948 1.00 90.56 112 LYS A O 1
ATOM 875 N N . PHE A 1 113 ? -12.231 1.939 28.304 1.00 90.25 113 PHE A N 1
ATOM 876 C CA . PHE A 1 113 ? -10.911 2.553 28.430 1.00 90.25 113 PHE A CA 1
ATOM 877 C C . PHE A 1 113 ? -10.150 2.465 27.114 1.00 90.25 113 PHE A C 1
ATOM 879 O O . PHE A 1 113 ? -10.185 1.439 26.447 1.00 90.25 113 PHE A O 1
ATOM 886 N N . SER A 1 114 ? -9.470 3.541 26.734 1.00 92.31 114 SER A N 1
ATOM 887 C CA . SER A 1 114 ? -8.602 3.556 25.553 1.00 92.31 114 SER A CA 1
ATOM 888 C C . SER A 1 114 ? -7.318 2.755 25.815 1.00 92.31 114 SER A C 1
ATOM 890 O O . SER A 1 114 ? -6.755 2.839 26.905 1.00 92.31 114 SER A O 1
ATOM 892 N N . GLU A 1 115 ? -6.834 2.003 24.824 1.00 94.88 115 GLU A N 1
ATOM 893 C CA . GLU A 1 115 ? -5.519 1.347 24.891 1.00 94.88 115 GLU A CA 1
ATOM 894 C C . GLU A 1 115 ? -4.421 2.351 24.520 1.00 94.88 115 GLU A C 1
ATOM 896 O O . GLU A 1 115 ? -4.506 2.998 23.474 1.00 94.88 115 GLU A O 1
ATOM 901 N N . LEU A 1 116 ? -3.370 2.448 25.341 1.00 95.50 116 LEU A N 1
ATOM 902 C CA . LEU A 1 116 ? -2.130 3.144 25.001 1.00 95.50 116 LEU A CA 1
ATOM 903 C C . LEU A 1 116 ? -1.065 2.126 24.587 1.00 95.50 116 LEU A C 1
ATOM 905 O O . LEU A 1 116 ? -0.512 1.419 25.431 1.00 95.50 116 LEU A O 1
ATOM 909 N N . LYS A 1 117 ? -0.719 2.101 23.302 1.00 96.62 117 LYS A N 1
ATOM 910 C CA . LYS A 1 117 ? 0.422 1.338 22.803 1.00 96.62 117 LYS A CA 1
ATOM 911 C C . LYS A 1 117 ? 1.682 2.190 22.839 1.00 96.62 117 LYS A C 1
ATOM 913 O O . LYS A 1 117 ? 1.676 3.291 22.298 1.00 96.62 117 LYS A O 1
ATOM 918 N N . SER A 1 118 ? 2.750 1.675 23.442 1.00 97.06 118 SER A N 1
ATOM 919 C CA . SER A 1 118 ? 4.094 2.265 23.378 1.00 97.06 118 SER A CA 1
ATOM 920 C C . SER A 1 118 ? 4.987 1.359 22.542 1.00 97.06 118 SER A C 1
ATOM 922 O O . SER A 1 118 ? 5.010 0.151 22.765 1.00 97.06 118 SER A O 1
ATOM 924 N N . ILE A 1 119 ? 5.660 1.938 21.556 1.00 97.19 119 ILE A N 1
ATOM 925 C CA . ILE A 1 119 ? 6.463 1.224 20.568 1.00 97.19 119 ILE A CA 1
ATOM 926 C C . ILE A 1 119 ? 7.845 1.855 20.593 1.00 97.19 119 ILE A C 1
ATOM 928 O O . ILE A 1 119 ? 7.978 3.032 20.254 1.00 97.19 119 ILE A O 1
ATOM 932 N N . ASP A 1 120 ? 8.848 1.084 20.994 1.00 96.44 120 ASP A N 1
ATOM 933 C CA . ASP A 1 120 ? 10.240 1.510 20.906 1.00 96.44 120 ASP A CA 1
ATOM 934 C C . ASP A 1 120 ? 10.688 1.430 19.447 1.00 96.44 120 ASP A C 1
ATOM 936 O O . ASP A 1 120 ? 10.434 0.440 18.756 1.00 96.44 120 ASP A O 1
ATOM 940 N N . LEU A 1 121 ? 11.324 2.494 18.971 1.00 95.00 121 LEU A N 1
ATOM 941 C CA . LEU A 1 121 ? 11.844 2.594 17.614 1.00 95.00 121 LEU A CA 1
ATOM 942 C C . LEU A 1 121 ? 13.291 3.070 17.663 1.00 95.00 121 LEU A C 1
ATOM 944 O O . LEU A 1 121 ? 13.715 3.741 18.595 1.00 95.00 121 LEU A O 1
ATOM 948 N N . ASP A 1 122 ? 14.042 2.734 16.628 1.00 93.56 122 ASP A N 1
ATOM 949 C CA . ASP A 1 122 ? 15.371 3.283 16.392 1.00 93.56 122 ASP A CA 1
ATOM 950 C C . ASP A 1 122 ? 15.436 3.663 14.918 1.00 93.56 122 ASP A C 1
ATOM 952 O O . ASP A 1 122 ? 15.759 2.850 14.050 1.00 93.56 122 ASP A O 1
ATOM 956 N N . 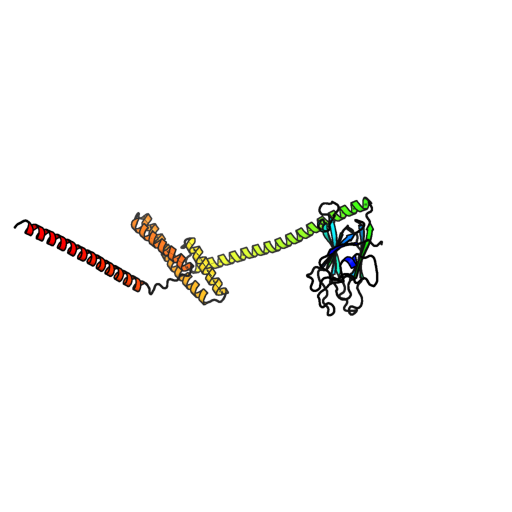THR A 1 123 ? 14.932 4.852 14.590 1.00 94.19 123 THR A N 1
ATOM 957 C CA . THR A 1 123 ? 14.744 5.250 13.192 1.00 94.19 123 THR A CA 1
ATOM 958 C C . THR A 1 123 ? 14.927 6.740 12.995 1.00 94.19 123 THR A C 1
ATOM 960 O O . THR A 1 123 ? 14.420 7.542 13.767 1.00 94.19 123 THR A O 1
ATOM 963 N N . TYR A 1 124 ? 15.597 7.126 11.914 1.00 93.69 124 TYR A N 1
ATOM 964 C CA . TYR A 1 124 ? 15.722 8.522 11.512 1.00 93.69 124 TYR A CA 1
ATOM 965 C C . TYR A 1 124 ? 14.710 8.856 10.421 1.00 93.69 124 TYR A C 1
ATOM 967 O O . TYR A 1 124 ? 14.766 8.275 9.342 1.00 93.69 124 TYR A O 1
ATOM 975 N N . ALA A 1 125 ? 13.802 9.799 10.662 1.00 93.94 125 ALA A N 1
ATOM 976 C CA . ALA A 1 125 ? 12.772 10.142 9.683 1.00 93.94 125 ALA A CA 1
ATOM 977 C C . ALA A 1 125 ? 12.386 11.624 9.729 1.00 93.94 125 ALA A C 1
ATOM 979 O O . ALA A 1 125 ? 12.531 12.291 10.751 1.00 93.94 125 ALA A O 1
ATOM 980 N N . LEU A 1 126 ? 11.868 12.125 8.605 1.00 94.38 126 LEU A N 1
ATOM 981 C CA . LEU A 1 126 ? 11.118 13.388 8.535 1.00 94.38 126 LEU A CA 1
ATOM 982 C C . LEU A 1 126 ? 9.606 13.134 8.523 1.00 94.38 126 LEU A C 1
ATOM 984 O O . LEU A 1 126 ? 8.844 13.909 9.097 1.00 94.38 126 LEU A O 1
ATOM 988 N N . TYR A 1 127 ? 9.189 12.041 7.882 1.00 96.94 127 TYR A N 1
ATOM 989 C CA . TYR A 1 127 ? 7.798 11.627 7.788 1.00 96.94 127 TYR A CA 1
ATOM 990 C C . TYR A 1 127 ? 7.588 10.289 8.489 1.00 96.94 127 TYR A C 1
ATOM 992 O O . TYR A 1 127 ? 8.349 9.343 8.276 1.00 96.94 127 TYR A O 1
ATOM 1000 N N . LEU A 1 128 ? 6.522 10.209 9.277 1.00 97.25 128 LEU A N 1
ATOM 1001 C CA . LEU A 1 128 ? 6.030 8.981 9.889 1.00 97.25 128 LEU A CA 1
ATOM 1002 C C . LEU A 1 128 ? 4.609 8.744 9.384 1.00 97.25 128 LEU A C 1
ATOM 1004 O O . LEU A 1 128 ? 3.753 9.615 9.512 1.00 97.25 128 LEU A O 1
ATOM 1008 N N . LYS A 1 129 ? 4.341 7.571 8.823 1.00 98.44 129 LYS A N 1
ATOM 1009 C CA . LYS A 1 129 ? 3.018 7.183 8.337 1.00 98.44 129 LYS A CA 1
ATOM 1010 C C . LYS A 1 129 ? 2.457 6.065 9.211 1.00 98.44 129 LYS A C 1
ATOM 1012 O O . LYS A 1 129 ? 3.136 5.077 9.481 1.00 98.44 129 LYS A O 1
ATOM 1017 N N . LEU A 1 130 ? 1.215 6.242 9.651 1.00 98.44 130 LEU A N 1
ATOM 1018 C CA . LEU A 1 130 ? 0.405 5.203 10.275 1.00 98.44 130 LEU A CA 1
ATOM 1019 C C . LEU A 1 130 ? -0.524 4.606 9.227 1.00 98.44 130 LEU A C 1
ATOM 1021 O O . LEU A 1 130 ? -1.200 5.351 8.514 1.00 98.44 130 LEU A O 1
ATOM 1025 N N . VAL A 1 131 ? -0.585 3.279 9.172 1.00 98.75 131 VAL A N 1
ATOM 1026 C CA . VAL A 1 131 ? -1.536 2.536 8.337 1.00 98.75 131 VAL A CA 1
ATOM 1027 C C . VAL A 1 131 ? -2.337 1.596 9.218 1.00 98.75 131 VAL A C 1
ATOM 1029 O O . VAL A 1 131 ? -1.782 0.819 9.989 1.00 98.75 131 VAL A O 1
ATOM 1032 N N . ILE A 1 132 ? -3.656 1.652 9.099 1.00 98.62 132 ILE A N 1
ATOM 1033 C CA . ILE A 1 132 ? -4.585 0.740 9.758 1.00 98.62 132 ILE A CA 1
ATOM 1034 C C . ILE A 1 132 ? -5.297 -0.044 8.657 1.00 98.62 132 ILE A C 1
ATOM 1036 O O . ILE A 1 132 ? -6.163 0.521 7.988 1.00 98.62 132 ILE A O 1
ATOM 1040 N N . PRO A 1 133 ? -4.946 -1.322 8.436 1.00 98.00 133 PRO A N 1
ATOM 1041 C CA . PRO A 1 133 ? -5.535 -2.112 7.353 1.00 98.00 133 PRO A CA 1
ATOM 1042 C C . PRO A 1 133 ? -6.953 -2.599 7.637 1.00 98.00 133 PRO A C 1
ATOM 1044 O O . PRO A 1 133 ? -7.733 -2.788 6.715 1.00 98.00 133 PRO A O 1
ATOM 1047 N N . GLU A 1 134 ? -7.284 -2.836 8.904 1.00 96.88 134 GLU A N 1
ATOM 1048 C CA . GLU A 1 134 ? -8.536 -3.474 9.312 1.00 96.88 134 GLU A CA 1
ATOM 1049 C C . GLU A 1 134 ? -8.959 -2.994 10.702 1.00 96.88 134 GLU A C 1
ATOM 1051 O O . GLU A 1 134 ? -8.125 -2.526 11.482 1.00 96.88 134 GLU A O 1
ATOM 1056 N N . ILE A 1 135 ? -10.237 -3.180 11.045 1.00 97.44 135 ILE A N 1
ATOM 1057 C CA . ILE A 1 135 ? -10.817 -2.837 12.353 1.00 97.44 135 ILE A CA 1
ATOM 1058 C C . ILE A 1 135 ? -11.418 -4.043 13.068 1.00 97.44 135 ILE A C 1
ATOM 1060 O O . ILE A 1 135 ? -11.816 -5.026 12.441 1.00 97.44 135 ILE A O 1
ATOM 1064 N N . HIS A 1 136 ? -11.521 -3.947 14.391 1.00 96.00 136 HIS A N 1
ATOM 1065 C CA . HIS A 1 136 ? -12.352 -4.848 15.182 1.00 96.00 136 HIS A CA 1
ATOM 1066 C C . HIS A 1 136 ? -13.818 -4.424 15.071 1.00 96.00 136 HIS A C 1
ATOM 1068 O O . HIS A 1 136 ? -14.182 -3.284 15.372 1.00 96.00 136 HIS A O 1
ATOM 1074 N N . THR A 1 137 ? -14.676 -5.351 14.657 1.00 94.00 137 THR A N 1
ATOM 1075 C CA . THR A 1 137 ? -16.126 -5.139 14.602 1.00 94.00 137 THR A CA 1
ATOM 1076 C C . THR A 1 137 ? -16.732 -5.256 15.995 1.00 94.00 137 THR A C 1
ATOM 1078 O O . THR A 1 137 ? -16.413 -6.190 16.725 1.00 94.00 137 THR A O 1
ATOM 1081 N N . ASN A 1 138 ? -17.628 -4.342 16.360 1.00 94.00 138 ASN A N 1
ATOM 1082 C CA . ASN A 1 138 ? -18.384 -4.401 17.611 1.00 94.00 138 ASN A CA 1
ATOM 1083 C C . ASN A 1 138 ? -19.675 -3.575 17.512 1.00 94.00 138 ASN A C 1
ATOM 1085 O O . ASN A 1 138 ? -19.826 -2.757 16.606 1.00 94.00 138 ASN A O 1
ATOM 1089 N N . SER A 1 139 ? -20.591 -3.766 18.463 1.00 95.00 139 SER A N 1
ATOM 1090 C CA . SER A 1 139 ? -21.922 -3.141 18.455 1.00 95.00 139 SER A CA 1
ATOM 1091 C C . SER A 1 139 ? -21.925 -1.621 18.662 1.00 95.00 139 SER A C 1
ATOM 1093 O O . SER A 1 139 ? -22.905 -0.970 18.298 1.00 95.00 139 SER A O 1
ATOM 1095 N N . LEU A 1 140 ? -20.853 -1.043 19.218 1.00 95.62 140 LEU A N 1
ATOM 1096 C CA . LEU A 1 140 ? -20.712 0.406 19.412 1.00 95.62 140 LEU A CA 1
ATOM 1097 C C . LEU A 1 140 ? -20.135 1.106 18.169 1.00 95.62 140 LEU A C 1
ATOM 1099 O O . LEU A 1 140 ? -20.347 2.301 17.973 1.00 95.62 140 LEU A O 1
ATOM 1103 N N . ASN A 1 141 ? -19.431 0.373 17.303 1.00 95.50 141 ASN A N 1
ATOM 1104 C CA . ASN A 1 141 ? -18.842 0.878 16.064 1.00 95.50 141 ASN A CA 1
ATOM 1105 C C . ASN A 1 141 ? -19.709 0.545 14.837 1.00 95.50 141 ASN A C 1
ATOM 1107 O O . ASN A 1 141 ? -19.293 -0.175 13.930 1.00 95.50 141 ASN A O 1
ATOM 1111 N N . GLN A 1 142 ? -20.930 1.080 14.815 1.00 94.06 142 GLN A N 1
ATOM 1112 C CA . GLN A 1 142 ? -21.945 0.776 13.793 1.00 94.06 142 GLN A CA 1
ATOM 1113 C C . GLN A 1 142 ? -21.562 1.236 12.378 1.00 94.06 142 GLN A C 1
ATOM 1115 O O . GLN A 1 142 ? -22.053 0.690 11.397 1.00 94.06 142 GLN A O 1
ATOM 1120 N N . TYR A 1 143 ? -20.664 2.217 12.272 1.00 94.44 143 TYR A N 1
ATOM 1121 C CA . TYR A 1 143 ? -20.269 2.838 11.006 1.00 94.44 143 TYR A CA 1
ATOM 1122 C C . TYR A 1 143 ? -18.921 2.351 10.470 1.00 94.44 143 TYR A C 1
ATOM 1124 O O . TYR A 1 143 ? -18.346 3.000 9.592 1.00 94.44 143 TYR A O 1
ATOM 1132 N N . THR A 1 144 ? -18.394 1.250 11.021 1.00 95.12 144 THR A N 1
ATOM 1133 C CA . THR A 1 144 ? -17.126 0.629 10.598 1.00 95.12 144 THR A CA 1
ATOM 1134 C C . THR A 1 144 ? -15.982 1.643 10.514 1.00 95.12 144 THR A C 1
ATOM 1136 O O . THR A 1 144 ? -15.312 1.770 9.492 1.00 95.12 144 THR A O 1
ATOM 1139 N N . GLN A 1 145 ? -15.787 2.410 11.585 1.00 97.12 145 GLN A N 1
ATOM 1140 C CA . GLN A 1 145 ? -14.778 3.465 11.658 1.00 97.12 145 GLN A CA 1
ATOM 1141 C C . GLN A 1 145 ? -13.555 3.021 12.460 1.00 97.12 145 GLN A C 1
ATOM 1143 O O . GLN A 1 145 ? -13.622 2.102 13.278 1.00 97.12 145 GLN A O 1
ATOM 1148 N N . VAL A 1 146 ? -12.449 3.741 12.291 1.00 98.19 146 VAL A N 1
ATOM 1149 C CA . VAL A 1 146 ? -11.325 3.715 13.229 1.00 98.19 146 VAL A CA 1
ATOM 1150 C C . VAL A 1 146 ? -11.098 5.103 13.816 1.00 98.19 146 VAL A C 1
ATOM 1152 O O . VAL A 1 146 ? -11.319 6.110 13.149 1.00 98.19 146 VAL A O 1
ATOM 1155 N N . GLY A 1 147 ? -10.678 5.160 15.076 1.00 97.56 147 GLY A N 1
ATOM 1156 C CA . GLY A 1 147 ? -10.309 6.393 15.749 1.00 97.56 147 GLY A CA 1
ATOM 1157 C C . GLY A 1 147 ? -8.994 6.264 16.505 1.00 97.56 147 GLY A C 1
ATOM 1158 O O . GLY A 1 147 ? -8.694 5.230 17.101 1.00 97.56 147 GLY A O 1
ATOM 1159 N N . ILE A 1 148 ? -8.235 7.354 16.516 1.00 97.38 148 ILE A N 1
ATOM 1160 C CA . ILE A 1 148 ? -7.027 7.513 17.323 1.00 97.38 148 ILE A CA 1
ATOM 1161 C C . ILE A 1 148 ? -7.254 8.727 18.214 1.00 97.38 148 ILE A C 1
ATOM 1163 O O . ILE A 1 148 ? -7.556 9.815 17.731 1.00 97.38 148 ILE A O 1
ATOM 1167 N N . ARG A 1 149 ? -7.119 8.545 19.526 1.00 94.50 149 ARG A N 1
ATOM 1168 C CA . ARG A 1 149 ? -7.249 9.626 20.507 1.00 94.50 149 ARG A CA 1
ATOM 1169 C C . ARG A 1 149 ? -6.013 10.518 20.506 1.00 94.50 149 ARG A C 1
ATOM 1171 O O . ARG A 1 149 ? -6.143 11.732 20.584 1.00 94.50 149 ARG A O 1
ATOM 1178 N N . GLN A 1 150 ? -4.826 9.923 20.406 1.00 94.12 150 GLN A N 1
ATOM 1179 C CA . GLN A 1 150 ? -3.564 10.657 20.428 1.00 94.12 150 GLN A CA 1
ATOM 1180 C C . GLN A 1 150 ? -2.444 9.873 19.748 1.00 94.12 150 GLN A C 1
ATOM 1182 O O . GLN A 1 150 ? -2.366 8.650 19.876 1.00 94.12 150 GLN A O 1
ATOM 1187 N N . VAL A 1 151 ? -1.537 10.602 19.097 1.00 95.38 151 VAL A N 1
ATOM 1188 C CA . VAL A 1 151 ? -0.227 10.105 18.668 1.00 95.38 151 VAL A CA 1
ATOM 1189 C C . VAL A 1 151 ? 0.839 10.986 19.302 1.00 95.38 151 VAL A C 1
ATOM 1191 O O . VAL A 1 151 ? 0.750 12.210 19.264 1.00 95.38 151 VAL A O 1
ATOM 1194 N N . ARG A 1 152 ? 1.858 10.370 19.893 1.00 94.56 152 ARG A N 1
ATOM 1195 C CA . ARG A 1 152 ? 3.049 11.062 20.382 1.00 94.56 152 ARG A CA 1
ATOM 1196 C C . ARG A 1 152 ? 4.278 10.380 19.823 1.00 94.56 152 ARG A C 1
ATOM 1198 O O . ARG A 1 152 ? 4.435 9.176 19.970 1.00 94.56 152 ARG A O 1
ATOM 1205 N N . VAL A 1 153 ? 5.157 11.174 19.236 1.00 95.81 153 VAL A N 1
ATOM 1206 C CA . VAL A 1 153 ? 6.468 10.722 18.779 1.00 95.81 153 VAL A CA 1
ATOM 1207 C C . VAL A 1 153 ? 7.508 11.298 19.727 1.00 95.81 153 VAL A C 1
ATOM 1209 O O . VAL A 1 153 ? 7.433 12.470 20.099 1.00 95.81 153 VAL A O 1
ATOM 1212 N N . GLU A 1 154 ? 8.443 10.466 20.158 1.00 95.75 154 GLU A N 1
ATOM 1213 C CA . GLU A 1 154 ? 9.515 10.821 21.079 1.00 95.75 154 GLU A CA 1
ATOM 1214 C C . GLU A 1 154 ? 10.869 10.594 20.403 1.00 95.75 154 GLU A C 1
ATOM 1216 O O . GLU A 1 154 ? 11.026 9.661 19.613 1.00 95.75 154 GLU A O 1
ATOM 1221 N N . GLY A 1 155 ? 11.833 11.467 20.688 1.00 95.25 155 GLY A N 1
ATOM 1222 C CA . GLY A 1 155 ? 13.152 11.401 20.073 1.00 95.25 155 GLY A CA 1
ATOM 1223 C C . GLY A 1 155 ? 13.926 12.713 20.142 1.00 95.25 155 GLY A C 1
ATOM 1224 O O . GLY A 1 155 ? 13.598 13.595 20.941 1.00 95.25 155 GLY A O 1
ATOM 1225 N N . ASP A 1 156 ? 14.935 12.847 19.282 1.00 94.25 156 ASP A N 1
ATOM 1226 C CA . ASP A 1 156 ? 15.874 13.969 19.258 1.00 94.25 156 ASP A CA 1
ATOM 1227 C C . ASP A 1 156 ? 16.102 14.489 17.829 1.00 94.25 156 ASP A C 1
ATOM 1229 O O . ASP A 1 156 ? 16.289 13.723 16.885 1.00 94.25 156 ASP A O 1
ATOM 1233 N N . LEU A 1 157 ? 16.084 15.814 17.658 1.00 92.94 157 LEU A N 1
ATOM 1234 C CA . LEU A 1 157 ? 16.280 16.460 16.354 1.00 92.94 157 LEU A CA 1
ATOM 1235 C C . LEU A 1 157 ? 17.707 16.269 15.830 1.00 92.94 157 LEU A C 1
ATOM 1237 O O . LEU A 1 157 ? 18.674 16.389 16.584 1.00 92.94 157 LEU A O 1
ATOM 1241 N N . ILE A 1 158 ? 17.834 16.085 14.515 1.00 89.94 158 ILE A N 1
ATOM 1242 C CA . ILE A 1 158 ? 19.120 16.053 13.813 1.00 89.94 158 ILE A CA 1
ATOM 1243 C C . ILE A 1 158 ? 19.539 17.501 13.518 1.00 89.94 158 ILE A C 1
ATOM 1245 O O . ILE A 1 158 ? 19.396 18.011 12.409 1.00 89.94 158 ILE A O 1
ATOM 1249 N N . ASN A 1 159 ? 20.028 18.209 14.534 1.00 81.00 159 ASN A N 1
ATOM 1250 C CA . ASN A 1 159 ? 20.412 19.623 14.425 1.00 81.00 159 ASN A CA 1
ATOM 1251 C C . ASN A 1 159 ? 21.812 19.792 13.805 1.00 81.00 159 ASN A C 1
ATOM 1253 O O . ASN A 1 159 ? 22.733 20.255 14.472 1.00 81.00 159 ASN A O 1
ATOM 1257 N N . GLY A 1 160 ? 22.001 19.369 12.551 1.00 71.94 160 GLY A N 1
ATOM 1258 C CA . GLY A 1 160 ? 23.293 19.491 11.853 1.00 71.94 160 GLY A CA 1
ATOM 1259 C C . GLY A 1 160 ? 24.404 18.588 12.404 1.00 71.94 160 GLY A C 1
ATOM 1260 O O . GLY A 1 160 ? 25.569 18.772 12.069 1.00 71.94 160 GLY A O 1
ATOM 1261 N N . ASN A 1 161 ? 24.057 17.608 13.241 1.00 84.69 161 ASN A N 1
ATOM 1262 C CA . ASN A 1 161 ? 24.992 16.595 13.712 1.00 84.69 161 ASN A CA 1
ATOM 1263 C C . ASN A 1 161 ? 25.362 15.661 12.547 1.00 84.69 161 ASN A C 1
ATOM 1265 O O . ASN A 1 161 ? 24.542 14.848 12.112 1.00 84.69 161 ASN A O 1
ATOM 1269 N N . GLU A 1 162 ? 26.592 15.788 12.043 1.00 85.88 162 GLU A N 1
ATOM 1270 C CA . GLU A 1 162 ? 27.100 15.011 10.907 1.00 85.88 162 GLU A CA 1
ATOM 1271 C C . GLU A 1 162 ? 27.011 13.499 11.137 1.00 85.88 162 GLU A C 1
ATOM 1273 O O . GLU A 1 162 ? 26.613 12.767 10.233 1.00 85.88 162 GLU A O 1
ATOM 1278 N N . GLU A 1 163 ? 27.288 13.024 12.353 1.00 87.50 163 GLU A N 1
ATOM 1279 C CA . GLU A 1 163 ? 27.223 11.599 12.684 1.00 87.50 163 GLU A CA 1
ATOM 1280 C C . GLU A 1 163 ? 25.790 11.060 12.545 1.00 87.50 163 GLU A C 1
ATOM 1282 O O . GLU A 1 163 ? 25.560 10.000 11.963 1.00 87.50 163 GLU A O 1
ATOM 1287 N N . GLN A 1 164 ? 24.800 11.814 13.029 1.00 86.19 164 GLN A N 1
ATOM 1288 C CA . GLN A 1 164 ? 23.388 11.445 12.898 1.00 86.19 164 GLN A CA 1
ATOM 1289 C C . GLN A 1 164 ? 22.904 11.525 11.445 1.00 86.19 164 GLN A C 1
ATOM 1291 O O . GLN A 1 164 ? 22.109 10.689 11.019 1.00 86.19 164 GLN A O 1
ATOM 1296 N N . LEU A 1 165 ? 23.398 12.492 10.667 1.00 85.44 165 LEU A N 1
ATOM 1297 C CA . LEU A 1 165 ? 23.097 12.598 9.237 1.00 85.44 165 LEU A CA 1
ATOM 1298 C C . LEU A 1 165 ? 23.662 11.414 8.444 1.00 85.44 165 LEU A C 1
ATOM 1300 O O . LEU A 1 165 ? 22.983 10.896 7.556 1.00 85.44 165 LEU A O 1
ATOM 1304 N N . ILE A 1 166 ? 24.879 10.967 8.766 1.00 89.00 166 ILE A N 1
ATOM 1305 C CA . ILE A 1 166 ? 25.492 9.779 8.159 1.00 89.00 166 ILE A CA 1
ATOM 1306 C C . ILE A 1 166 ? 24.666 8.537 8.506 1.00 89.00 166 ILE A C 1
ATOM 1308 O O . ILE A 1 166 ? 24.213 7.846 7.593 1.00 89.00 166 ILE A O 1
ATOM 1312 N N . LYS A 1 167 ? 24.358 8.321 9.793 1.00 89.88 167 LYS A N 1
ATOM 1313 C CA . LYS A 1 167 ? 23.510 7.202 10.244 1.00 89.88 167 LYS A CA 1
ATOM 1314 C C . LYS A 1 167 ? 22.146 7.193 9.555 1.00 89.88 167 LYS A C 1
ATOM 1316 O O . LYS A 1 167 ? 21.683 6.144 9.112 1.00 89.88 167 LYS A O 1
ATOM 1321 N N . MET A 1 168 ? 21.520 8.360 9.401 1.00 89.12 168 MET A N 1
ATOM 1322 C CA . MET A 1 168 ? 20.256 8.496 8.677 1.00 89.12 168 MET A CA 1
ATOM 1323 C C . MET A 1 168 ? 20.388 8.064 7.210 1.00 89.12 168 MET A C 1
ATOM 1325 O O . MET A 1 168 ? 19.555 7.303 6.716 1.00 89.12 168 MET A O 1
ATOM 1329 N N . LYS A 1 169 ? 21.428 8.516 6.498 1.00 89.06 169 LYS A N 1
ATOM 1330 C CA . LYS A 1 169 ? 21.659 8.150 5.088 1.00 89.06 169 LYS A CA 1
ATOM 1331 C C . LYS A 1 169 ? 21.940 6.656 4.912 1.00 89.06 169 LYS A C 1
ATOM 1333 O O . LYS A 1 169 ? 21.410 6.041 3.983 1.00 89.06 169 LYS A O 1
ATOM 1338 N N . GLU A 1 170 ? 22.734 6.066 5.799 1.00 90.06 170 GLU A N 1
ATOM 1339 C CA . GLU A 1 170 ? 23.036 4.631 5.794 1.00 90.06 170 GLU A CA 1
ATOM 1340 C C . GLU A 1 170 ? 21.784 3.792 6.059 1.00 90.06 170 GLU A C 1
ATOM 1342 O O . GLU A 1 170 ? 21.483 2.869 5.295 1.00 90.06 170 GLU A O 1
ATOM 1347 N N . MET A 1 171 ? 21.002 4.159 7.080 1.00 89.69 171 MET A N 1
ATOM 1348 C CA . MET A 1 171 ? 19.739 3.498 7.400 1.00 89.69 171 MET A CA 1
ATOM 1349 C C . MET A 1 171 ? 18.777 3.564 6.213 1.00 89.69 171 MET A C 1
ATOM 1351 O O . MET A 1 171 ? 18.303 2.523 5.759 1.00 89.69 171 MET A O 1
ATOM 1355 N N . ASN A 1 172 ? 18.568 4.750 5.640 1.00 88.69 172 ASN A N 1
ATOM 1356 C CA . ASN A 1 172 ? 17.719 4.946 4.465 1.00 88.69 172 ASN A CA 1
ATOM 1357 C C . ASN A 1 172 ? 18.144 4.057 3.286 1.00 88.69 172 ASN A C 1
ATOM 1359 O O . ASN A 1 172 ? 17.306 3.411 2.658 1.00 88.69 172 ASN A O 1
ATOM 1363 N N . SER A 1 173 ? 19.449 3.974 3.016 1.00 88.56 173 SER A N 1
ATOM 1364 C CA . SER A 1 173 ? 19.999 3.133 1.946 1.00 88.56 173 SER A CA 1
ATOM 1365 C C . SER A 1 173 ? 19.778 1.641 2.214 1.00 88.56 173 SER A C 1
ATOM 1367 O O . SER A 1 173 ? 19.422 0.890 1.306 1.00 88.56 173 SER A O 1
ATOM 1369 N N . SER A 1 174 ? 19.955 1.202 3.464 1.00 89.38 174 SER A N 1
ATOM 1370 C CA . SER A 1 174 ? 19.744 -0.196 3.858 1.00 89.38 174 SER A CA 1
ATOM 1371 C C . SER A 1 174 ? 18.272 -0.613 3.760 1.00 89.38 174 SER A C 1
ATOM 1373 O O . SER A 1 174 ? 17.971 -1.700 3.266 1.00 89.38 174 SER A O 1
ATOM 1375 N N . GLN A 1 175 ? 17.354 0.271 4.156 1.00 87.44 175 GLN A N 1
ATOM 1376 C CA . GLN A 1 175 ? 15.916 0.023 4.111 1.00 87.44 175 GLN A CA 1
ATOM 1377 C C . GLN A 1 175 ? 15.400 -0.043 2.669 1.00 87.44 175 GLN A C 1
ATOM 1379 O O . GLN A 1 175 ? 14.610 -0.929 2.347 1.00 87.44 175 GLN A O 1
ATOM 1384 N N . ARG A 1 176 ? 15.907 0.822 1.775 1.00 85.69 176 ARG A N 1
ATOM 1385 C CA . ARG A 1 176 ? 15.615 0.756 0.331 1.00 85.69 176 ARG A CA 1
ATOM 1386 C C . ARG A 1 176 ? 15.982 -0.605 -0.257 1.00 85.69 176 ARG A C 1
ATOM 1388 O O . ARG A 1 176 ? 15.126 -1.269 -0.828 1.00 85.69 176 ARG A O 1
ATOM 1395 N N . ARG A 1 177 ? 17.216 -1.067 -0.019 1.00 87.12 177 ARG A N 1
ATOM 1396 C CA . ARG A 1 177 ? 17.683 -2.378 -0.505 1.00 87.12 177 ARG A CA 1
ATOM 1397 C C . ARG A 1 177 ? 16.798 -3.524 -0.013 1.00 87.12 177 ARG A C 1
ATOM 1399 O O . ARG A 1 177 ? 16.379 -4.353 -0.812 1.00 87.12 177 ARG A O 1
ATOM 1406 N N . ARG A 1 178 ? 16.459 -3.544 1.283 1.00 85.94 178 ARG A N 1
ATOM 1407 C CA . ARG A 1 178 ? 15.589 -4.582 1.867 1.00 85.94 178 ARG A CA 1
ATOM 1408 C C . ARG A 1 178 ? 14.204 -4.616 1.225 1.00 85.94 178 ARG A C 1
ATOM 1410 O O . ARG A 1 178 ? 13.699 -5.700 0.934 1.00 85.94 178 ARG A O 1
ATOM 1417 N N . ARG A 1 179 ? 13.601 -3.444 0.998 1.00 85.12 179 ARG A N 1
ATOM 1418 C CA . ARG A 1 179 ? 12.307 -3.323 0.316 1.00 85.12 179 ARG A CA 1
ATOM 1419 C C . ARG A 1 179 ? 12.385 -3.883 -1.106 1.00 85.12 179 ARG A C 1
ATOM 1421 O O . ARG A 1 179 ? 11.549 -4.708 -1.466 1.00 85.12 179 ARG A O 1
ATOM 1428 N N . ASP A 1 180 ? 13.377 -3.462 -1.887 1.00 84.88 180 ASP A N 1
ATOM 1429 C CA . ASP A 1 180 ? 13.530 -3.884 -3.284 1.00 84.88 180 ASP A CA 1
ATOM 1430 C C . ASP A 1 180 ? 13.755 -5.402 -3.385 1.00 84.88 180 ASP A C 1
ATOM 1432 O O . ASP A 1 180 ? 13.163 -6.074 -4.230 1.00 84.88 180 ASP A O 1
ATOM 1436 N N . GLU A 1 181 ? 14.534 -5.979 -2.466 1.00 85.31 181 GLU A N 1
ATOM 1437 C CA . GLU A 1 181 ? 14.711 -7.430 -2.347 1.00 85.31 181 GLU A CA 1
ATOM 1438 C C . GLU A 1 181 ? 13.407 -8.167 -2.009 1.00 85.31 181 GLU A C 1
ATOM 1440 O O . GLU A 1 181 ? 13.131 -9.228 -2.570 1.00 85.31 181 GLU A O 1
ATOM 1445 N N . GLU A 1 182 ? 12.592 -7.652 -1.083 1.00 84.31 182 GLU A N 1
ATOM 1446 C CA . GLU A 1 182 ? 11.291 -8.249 -0.753 1.00 84.31 182 GLU A CA 1
ATOM 1447 C C . GLU A 1 182 ? 10.313 -8.165 -1.931 1.00 84.31 182 GLU A C 1
ATOM 1449 O O . GLU A 1 182 ? 9.630 -9.146 -2.237 1.00 84.31 182 GLU A O 1
ATOM 1454 N N . GLN A 1 183 ? 10.275 -7.027 -2.623 1.00 81.19 183 GLN A N 1
ATOM 1455 C CA . GLN A 1 183 ? 9.434 -6.841 -3.800 1.00 81.19 183 GLN A CA 1
ATOM 1456 C C . GLN A 1 183 ? 9.855 -7.784 -4.933 1.00 81.19 183 GLN A C 1
ATOM 1458 O O . GLN A 1 183 ? 9.000 -8.451 -5.515 1.00 81.19 183 GLN A O 1
ATOM 1463 N N . ASN A 1 184 ? 11.159 -7.931 -5.176 1.00 78.62 184 ASN A N 1
ATOM 1464 C CA . ASN A 1 184 ? 11.688 -8.896 -6.139 1.00 78.62 184 ASN A CA 1
ATOM 1465 C C . ASN A 1 184 ? 11.387 -10.346 -5.738 1.00 78.62 184 ASN A C 1
ATOM 1467 O O . ASN A 1 184 ? 11.038 -11.155 -6.595 1.00 78.62 184 ASN A O 1
ATOM 1471 N N . ARG A 1 185 ? 11.454 -10.691 -4.443 1.00 82.25 185 ARG A N 1
ATOM 1472 C CA . ARG A 1 185 ? 11.052 -12.024 -3.955 1.00 82.25 185 ARG A CA 1
ATOM 1473 C C . ARG A 1 185 ? 9.579 -12.323 -4.229 1.00 82.25 185 ARG A C 1
ATOM 1475 O O . ARG A 1 185 ? 9.277 -13.412 -4.710 1.00 82.25 185 ARG A O 1
ATOM 1482 N N . LYS A 1 186 ? 8.674 -11.378 -3.951 1.00 76.19 186 LYS A N 1
ATOM 1483 C CA . LYS A 1 186 ? 7.237 -11.536 -4.244 1.00 76.19 186 LYS A CA 1
ATOM 1484 C C . LYS A 1 186 ? 6.988 -11.679 -5.742 1.00 76.19 186 LYS A C 1
ATOM 1486 O O . LYS A 1 186 ? 6.303 -12.610 -6.147 1.00 76.19 186 LYS A O 1
ATOM 1491 N N . LEU A 1 187 ? 7.626 -10.836 -6.554 1.00 69.50 187 LEU A N 1
ATOM 1492 C CA . LEU A 1 187 ? 7.523 -10.909 -8.009 1.00 69.50 187 LEU A CA 1
ATOM 1493 C C . LEU A 1 187 ? 7.984 -12.281 -8.532 1.00 69.50 187 LEU A C 1
ATOM 1495 O O . LEU A 1 187 ? 7.270 -12.920 -9.297 1.00 69.50 187 LEU A O 1
ATOM 1499 N N . ASN A 1 188 ? 9.130 -12.778 -8.059 1.00 67.50 188 ASN A N 1
ATOM 1500 C CA . ASN A 1 188 ? 9.645 -14.097 -8.437 1.00 67.50 188 ASN A CA 1
ATOM 1501 C C . ASN A 1 188 ? 8.730 -15.248 -7.984 1.00 67.50 188 ASN A C 1
ATOM 1503 O O . ASN A 1 188 ? 8.594 -16.236 -8.704 1.00 67.50 188 ASN A O 1
ATOM 1507 N N . SER A 1 189 ? 8.081 -15.127 -6.822 1.00 71.50 189 SER A N 1
ATOM 1508 C CA . SER A 1 189 ? 7.078 -16.094 -6.358 1.00 71.50 189 SER A CA 1
ATOM 1509 C C . SER A 1 189 ? 5.866 -16.142 -7.294 1.00 71.50 189 SER A C 1
ATOM 1511 O O . SER A 1 189 ? 5.426 -17.228 -7.671 1.00 71.50 189 SER A O 1
ATOM 1513 N N . ASP A 1 190 ? 5.355 -14.984 -7.715 1.00 66.31 190 ASP A N 1
ATOM 1514 C CA . ASP A 1 190 ? 4.215 -14.904 -8.634 1.00 66.31 190 ASP A CA 1
ATOM 1515 C C . ASP A 1 190 ? 4.567 -15.460 -10.023 1.00 66.31 190 ASP A C 1
ATOM 1517 O O . ASP A 1 190 ? 3.788 -16.224 -10.599 1.00 66.31 190 ASP A O 1
ATOM 1521 N N . TYR A 1 191 ? 5.776 -15.178 -10.529 1.00 58.19 191 TYR A N 1
ATOM 1522 C CA . TYR A 1 191 ? 6.291 -15.797 -11.757 1.00 58.19 191 TYR A CA 1
ATOM 1523 C C . TYR A 1 191 ? 6.391 -17.326 -11.646 1.00 58.19 191 TYR A C 1
ATOM 1525 O O . TYR A 1 191 ? 6.026 -18.020 -12.593 1.00 58.19 191 TYR A O 1
ATOM 1533 N N . GLY A 1 192 ? 6.819 -17.867 -10.500 1.00 59.44 192 GLY A N 1
ATOM 1534 C CA . GLY A 1 192 ? 6.867 -19.316 -10.268 1.00 59.44 192 GLY A CA 1
ATOM 1535 C C . GLY A 1 192 ? 5.485 -19.982 -10.329 1.00 59.44 192 GLY A C 1
ATOM 1536 O O . GLY A 1 192 ? 5.328 -21.044 -10.936 1.00 59.44 192 GLY A O 1
ATOM 1537 N N . VAL A 1 193 ? 4.455 -19.333 -9.776 1.00 57.94 193 VAL A N 1
ATOM 1538 C CA . VAL A 1 193 ? 3.061 -19.807 -9.861 1.00 57.94 193 VAL A CA 1
ATOM 1539 C C . VAL A 1 193 ? 2.538 -19.749 -11.301 1.00 57.94 193 VAL A C 1
ATOM 1541 O O . VAL A 1 193 ? 1.857 -20.676 -11.744 1.00 57.94 193 VAL A O 1
ATOM 1544 N N . ILE A 1 194 ? 2.859 -18.687 -12.047 1.00 54.06 194 ILE A N 1
ATOM 1545 C CA . ILE A 1 194 ? 2.457 -18.537 -13.455 1.00 54.06 194 ILE A CA 1
ATOM 1546 C C . ILE A 1 194 ? 3.139 -19.591 -14.337 1.00 54.06 194 ILE A C 1
ATOM 1548 O O . ILE A 1 194 ? 2.446 -20.255 -15.104 1.00 54.06 194 ILE A O 1
ATOM 1552 N N . ALA A 1 195 ? 4.452 -19.801 -14.195 1.00 57.41 195 ALA A N 1
ATOM 1553 C CA . ALA A 1 195 ? 5.197 -20.818 -14.943 1.00 57.41 195 ALA A CA 1
ATOM 1554 C C . ALA A 1 195 ? 4.606 -22.223 -14.731 1.00 57.41 195 ALA A C 1
ATOM 1556 O O . ALA A 1 195 ? 4.305 -22.92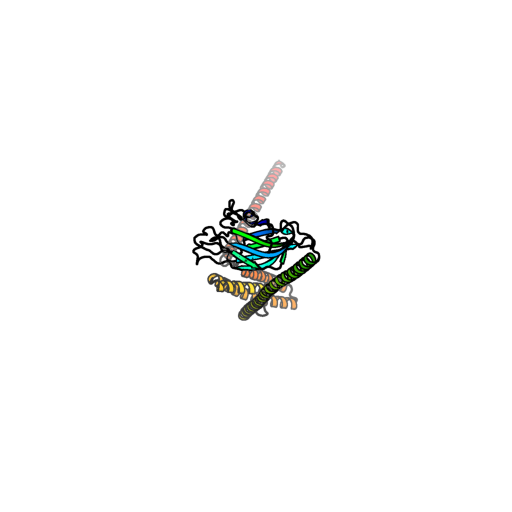3 -15.692 1.00 57.41 195 ALA A O 1
ATOM 1557 N N . SER A 1 196 ? 4.285 -22.571 -13.480 1.00 58.69 196 SER A N 1
ATOM 1558 C CA . SER A 1 196 ? 3.637 -23.848 -13.138 1.00 58.69 196 SER A CA 1
ATOM 1559 C C . SER A 1 196 ? 2.269 -24.033 -13.817 1.00 58.69 196 SER A C 1
ATOM 1561 O O . SER A 1 196 ? 1.887 -25.143 -14.181 1.00 58.69 196 SER A O 1
ATOM 1563 N N . ARG A 1 197 ? 1.497 -22.950 -13.987 1.00 57.78 197 ARG A N 1
ATOM 1564 C CA . ARG A 1 197 ? 0.202 -22.981 -14.689 1.00 57.78 197 ARG A CA 1
ATOM 1565 C C . ARG A 1 197 ? 0.360 -23.127 -16.202 1.00 57.78 197 ARG A C 1
ATOM 1567 O O . ARG A 1 197 ? -0.489 -23.765 -16.821 1.00 57.78 197 ARG A O 1
ATOM 1574 N N . ILE A 1 198 ? 1.414 -22.549 -16.781 1.00 54.53 198 ILE A N 1
ATOM 1575 C CA . ILE A 1 198 ? 1.737 -22.682 -18.208 1.00 54.53 198 ILE A CA 1
ATOM 1576 C C . ILE A 1 198 ? 2.080 -24.143 -18.531 1.00 54.53 198 ILE A C 1
ATOM 1578 O O . ILE A 1 198 ? 1.479 -24.698 -19.450 1.00 54.53 198 ILE A O 1
ATOM 1582 N N . ASP A 1 199 ? 2.915 -24.797 -17.715 1.00 60.28 199 ASP A N 1
ATOM 1583 C CA . ASP A 1 199 ? 3.288 -26.211 -17.899 1.00 60.28 199 ASP A CA 1
ATOM 1584 C C . ASP A 1 199 ? 2.067 -27.152 -17.847 1.00 60.28 199 ASP A C 1
ATOM 1586 O O . ASP A 1 199 ? 1.930 -28.076 -18.653 1.00 60.28 199 ASP A O 1
ATOM 1590 N N . ILE A 1 200 ? 1.122 -26.895 -16.932 1.00 57.12 200 ILE A N 1
ATOM 1591 C CA . ILE A 1 200 ? -0.147 -27.642 -16.854 1.00 57.12 200 ILE A CA 1
ATOM 1592 C C . ILE A 1 200 ? -1.009 -27.395 -18.102 1.00 57.12 200 ILE A C 1
ATOM 1594 O O . ILE A 1 200 ? -1.630 -28.326 -18.619 1.00 57.12 200 ILE A O 1
ATOM 1598 N N . GLY A 1 201 ? -1.053 -26.153 -18.594 1.00 61.41 201 GLY A N 1
ATOM 1599 C CA . GLY A 1 201 ? -1.784 -25.791 -19.807 1.00 61.41 201 GLY A CA 1
ATOM 1600 C C . GLY A 1 201 ? -1.265 -26.524 -21.045 1.00 61.41 201 GLY A C 1
ATOM 1601 O O . GLY A 1 201 ? -2.062 -27.054 -21.820 1.00 61.41 201 GLY A O 1
ATOM 1602 N N . GLU A 1 202 ? 0.056 -26.620 -21.196 1.00 67.94 202 GLU A N 1
ATOM 1603 C CA . GLU A 1 202 ? 0.694 -27.332 -22.306 1.00 67.94 202 GLU A CA 1
ATOM 1604 C C . GLU A 1 202 ? 0.448 -28.849 -22.226 1.00 67.94 202 GLU A C 1
ATOM 1606 O O . GLU A 1 202 ? 0.074 -29.478 -23.219 1.00 67.94 202 GLU A O 1
ATOM 1611 N N . ALA A 1 203 ? 0.536 -29.441 -21.030 1.00 65.31 203 ALA A N 1
ATOM 1612 C CA . ALA A 1 203 ? 0.223 -30.855 -20.819 1.00 65.31 203 ALA A CA 1
ATOM 1613 C C . ALA A 1 203 ? -1.247 -31.203 -21.139 1.00 65.31 203 ALA A C 1
ATOM 1615 O O . ALA A 1 203 ? -1.522 -32.228 -21.769 1.00 65.31 203 ALA A O 1
ATOM 1616 N N . LEU A 1 204 ? -2.198 -30.346 -20.747 1.00 65.38 204 LEU A N 1
ATOM 1617 C CA . LEU A 1 204 ? -3.625 -30.527 -21.041 1.00 65.38 204 LEU A CA 1
ATOM 1618 C C . LEU A 1 204 ? -3.937 -30.379 -22.535 1.00 65.38 204 LEU A C 1
ATOM 1620 O O . LEU A 1 204 ? -4.749 -31.141 -23.066 1.00 65.38 204 LEU A O 1
ATOM 1624 N N . LEU A 1 205 ? -3.290 -29.429 -23.218 1.00 66.69 205 LEU A N 1
ATOM 1625 C CA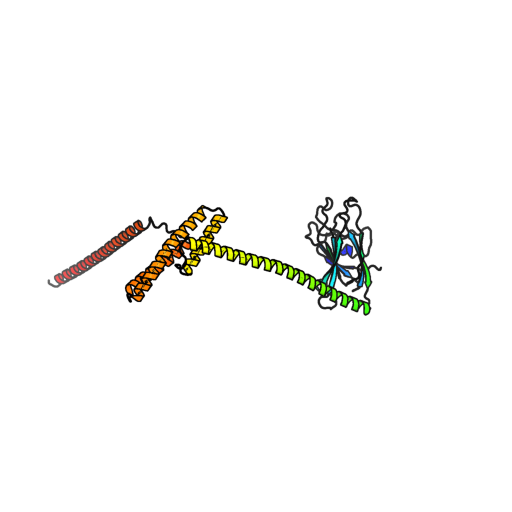 . LEU A 1 205 ? -3.453 -29.239 -24.659 1.00 66.69 205 LEU A CA 1
ATOM 1626 C C . LEU A 1 205 ? -2.944 -30.463 -25.433 1.00 66.69 205 LEU A C 1
ATOM 1628 O O . LEU A 1 205 ? -3.663 -30.995 -26.277 1.00 66.69 205 LEU A O 1
ATOM 1632 N N . ASN A 1 206 ? -1.775 -30.986 -25.055 1.00 72.00 206 ASN A N 1
ATOM 1633 C CA . ASN A 1 206 ? -1.203 -32.197 -25.646 1.00 72.00 206 ASN A CA 1
ATOM 1634 C C . ASN A 1 206 ? -2.083 -33.438 -25.416 1.00 72.00 206 ASN A C 1
ATOM 1636 O O . ASN A 1 206 ? -2.284 -34.239 -26.329 1.00 72.00 206 ASN A O 1
ATOM 1640 N N . ALA A 1 207 ? -2.655 -33.593 -24.216 1.00 70.75 207 ALA A N 1
ATOM 1641 C CA . ALA A 1 207 ? -3.584 -34.685 -23.920 1.00 70.75 207 ALA A CA 1
ATOM 1642 C C . ALA A 1 207 ? -4.881 -34.587 -24.745 1.00 70.75 207 ALA A C 1
ATOM 1644 O O . ALA A 1 207 ? -5.407 -35.599 -25.216 1.00 70.75 207 ALA A O 1
ATOM 1645 N N . ARG A 1 208 ? -5.386 -33.366 -24.961 1.00 72.56 208 ARG A N 1
ATOM 1646 C CA . ARG A 1 208 ? -6.552 -33.112 -25.814 1.00 72.56 208 ARG A CA 1
ATOM 1647 C C . ARG A 1 208 ? -6.258 -33.448 -27.275 1.00 72.56 208 ARG A C 1
ATOM 1649 O O . ARG A 1 208 ? -7.054 -34.154 -27.892 1.00 72.56 208 ARG A O 1
ATOM 1656 N N . ASP A 1 209 ? -5.121 -33.006 -27.805 1.00 75.44 209 ASP A N 1
ATOM 1657 C CA . ASP A 1 209 ? -4.715 -33.299 -29.182 1.00 75.44 209 ASP A CA 1
ATOM 1658 C C . ASP A 1 209 ? -4.516 -34.803 -29.409 1.00 75.44 209 ASP A C 1
ATOM 1660 O O . ASP A 1 209 ? -4.989 -35.340 -30.412 1.00 75.44 209 ASP A O 1
ATOM 1664 N N . ALA A 1 210 ? -3.919 -35.516 -28.448 1.00 75.69 210 ALA A N 1
ATOM 1665 C CA . ALA A 1 210 ? -3.785 -36.971 -28.507 1.00 75.69 210 ALA A CA 1
ATOM 1666 C C . ALA A 1 210 ? -5.151 -37.687 -28.568 1.00 75.69 210 ALA A C 1
ATOM 1668 O O . ALA A 1 210 ? -5.331 -38.614 -29.361 1.00 75.69 210 ALA A O 1
ATOM 1669 N N . ASN A 1 211 ? -6.135 -37.231 -27.787 1.00 78.44 211 ASN A N 1
ATOM 1670 C CA . ASN A 1 211 ? -7.495 -37.782 -27.805 1.00 78.44 211 ASN A CA 1
ATOM 1671 C C . ASN A 1 211 ? -8.243 -37.485 -29.118 1.00 78.44 211 ASN A C 1
ATOM 1673 O O . ASN A 1 211 ? -8.978 -38.339 -29.628 1.00 78.44 211 ASN A O 1
ATOM 1677 N N . ILE A 1 212 ? -8.043 -36.297 -29.696 1.00 79.38 212 ILE A N 1
ATOM 1678 C CA . ILE A 1 212 ? -8.628 -35.933 -30.993 1.00 79.38 212 ILE A CA 1
ATOM 1679 C C . ILE A 1 212 ? -8.020 -36.795 -32.106 1.00 79.38 212 ILE A C 1
ATOM 1681 O O . ILE A 1 212 ? -8.758 -37.346 -32.925 1.00 79.38 212 ILE A O 1
ATOM 1685 N N . GLU A 1 213 ? -6.698 -36.980 -32.123 1.00 81.62 213 GLU A N 1
ATOM 1686 C CA . GLU A 1 213 ? -6.035 -37.849 -33.103 1.00 81.62 213 GLU A CA 1
ATOM 1687 C C . GLU A 1 213 ? -6.479 -39.311 -32.965 1.00 81.62 213 GLU A C 1
ATOM 1689 O O . GLU A 1 213 ? -6.767 -39.959 -33.972 1.00 81.62 213 GLU A O 1
ATOM 1694 N N . ALA A 1 214 ? -6.649 -39.815 -31.739 1.00 80.62 214 ALA A N 1
ATOM 1695 C CA . ALA A 1 214 ? -7.210 -41.146 -31.504 1.00 80.62 214 ALA A CA 1
ATOM 1696 C C . ALA A 1 214 ? -8.644 -41.288 -32.054 1.00 80.62 214 ALA A C 1
ATOM 1698 O O . ALA A 1 214 ? -9.002 -42.325 -32.617 1.00 80.62 214 ALA A O 1
ATOM 1699 N N . SER A 1 215 ? -9.458 -40.233 -31.965 1.00 81.06 215 SER A N 1
ATOM 1700 C CA . SER A 1 215 ? -10.809 -40.217 -32.540 1.00 81.06 215 SER A CA 1
ATOM 1701 C C . SER A 1 215 ? -10.783 -40.235 -34.073 1.00 81.06 215 SER A C 1
ATOM 1703 O O . SER A 1 215 ? -11.550 -40.967 -34.699 1.00 81.06 215 SER A O 1
ATOM 1705 N N . ILE A 1 216 ? -9.864 -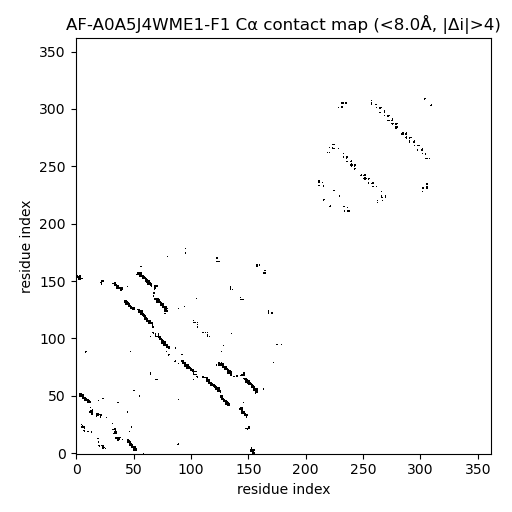39.491 -34.698 1.00 80.62 216 ILE A N 1
ATOM 1706 C CA . ILE A 1 216 ? -9.656 -39.519 -36.158 1.00 80.62 216 ILE A CA 1
ATOM 1707 C C . ILE A 1 216 ? -9.197 -40.913 -36.611 1.00 80.62 216 ILE A C 1
ATOM 1709 O O . ILE A 1 216 ? -9.685 -41.429 -37.622 1.00 80.62 216 ILE A O 1
ATOM 1713 N N . LYS A 1 217 ? -8.320 -41.557 -35.832 1.00 82.81 217 LYS A N 1
ATOM 1714 C CA . LYS A 1 217 ? -7.872 -42.934 -36.057 1.00 82.81 217 LYS A CA 1
ATOM 1715 C C . LYS A 1 217 ? -9.018 -43.929 -36.071 1.00 82.81 217 LYS A C 1
ATOM 1717 O O . LYS A 1 217 ? -9.139 -44.716 -37.008 1.00 82.81 217 LYS A O 1
ATOM 1722 N N . GLN A 1 218 ? -9.887 -43.868 -35.068 1.00 81.19 218 GLN A N 1
ATOM 1723 C CA . GLN A 1 218 ? -11.043 -44.756 -34.962 1.00 81.19 218 GLN A CA 1
ATOM 1724 C C . GLN A 1 218 ? -12.002 -44.616 -36.155 1.00 81.19 218 GLN A C 1
ATOM 1726 O O . GLN A 1 218 ? -12.646 -45.584 -36.558 1.00 81.19 218 GLN A O 1
ATOM 1731 N N . LEU A 1 219 ? -12.071 -43.431 -36.768 1.00 80.62 219 LEU A N 1
ATOM 1732 C CA . LEU A 1 219 ? -12.874 -43.201 -37.968 1.00 80.62 219 LEU A CA 1
ATOM 1733 C C . LEU A 1 219 ? -12.274 -43.835 -39.236 1.00 80.62 219 LEU A C 1
ATOM 1735 O O . LEU A 1 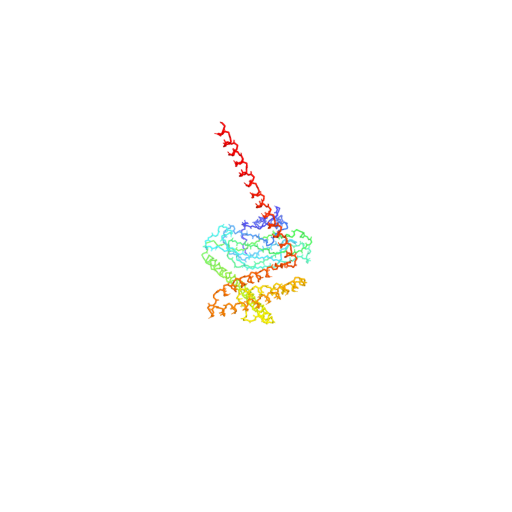219 ? -12.983 -43.911 -40.241 1.00 80.62 219 LEU A O 1
ATOM 1739 N N . GLY A 1 220 ? -11.033 -44.335 -39.199 1.00 77.19 220 GLY A N 1
ATOM 1740 C CA . GLY A 1 220 ? -10.367 -44.998 -40.327 1.00 77.19 220 GLY A CA 1
ATOM 1741 C C . GLY A 1 220 ? -9.887 -44.034 -41.418 1.00 77.19 220 GLY A C 1
ATOM 1742 O O . GLY A 1 220 ? -9.725 -44.435 -42.570 1.00 77.19 220 GLY A O 1
ATOM 1743 N N . LEU A 1 221 ? -9.702 -42.759 -41.064 1.00 69.94 221 LEU A N 1
ATOM 1744 C CA . LEU A 1 221 ? -9.345 -41.670 -41.979 1.00 69.94 221 LEU A CA 1
ATOM 1745 C C . LEU A 1 221 ? -7.853 -41.286 -41.921 1.00 69.94 221 LEU A C 1
ATOM 1747 O O . LEU A 1 221 ? -7.432 -40.326 -42.566 1.00 69.94 221 LEU A O 1
ATOM 1751 N N . GLU A 1 222 ? -7.038 -42.021 -41.159 1.00 67.56 222 GLU A N 1
ATOM 1752 C CA . GLU A 1 222 ? -5.596 -41.773 -41.049 1.00 67.56 222 GLU A CA 1
ATOM 1753 C C . GLU A 1 222 ? -4.897 -41.834 -42.415 1.00 67.56 222 GLU A C 1
ATOM 1755 O O . GLU A 1 222 ? -5.082 -42.770 -43.191 1.00 67.56 222 GLU A O 1
ATOM 1760 N N . GLY A 1 223 ? -4.092 -40.809 -42.713 1.00 66.50 223 GLY A N 1
ATOM 1761 C CA . GLY A 1 223 ? -3.274 -40.732 -43.929 1.00 66.50 223 GLY A CA 1
ATOM 1762 C C . GLY A 1 223 ? -4.032 -40.450 -45.231 1.00 66.50 223 GLY A C 1
ATOM 1763 O O . GLY A 1 223 ? -3.389 -40.295 -46.264 1.00 66.50 223 GLY A O 1
ATOM 1764 N N . LYS A 1 224 ? -5.369 -40.354 -45.197 1.00 66.88 224 LYS A N 1
ATOM 1765 C CA . LYS A 1 224 ? -6.220 -40.116 -46.381 1.00 66.88 224 LYS A CA 1
ATOM 1766 C C . LYS A 1 224 ? -6.753 -38.684 -46.495 1.00 66.88 224 LYS A C 1
ATOM 1768 O O . LYS A 1 224 ? -7.396 -38.357 -47.484 1.00 66.88 224 LYS A O 1
ATOM 1773 N N . LEU A 1 225 ? -6.519 -37.851 -45.479 1.00 72.75 225 LEU A N 1
ATOM 1774 C CA . LEU A 1 225 ? -7.033 -36.482 -45.400 1.00 72.75 225 LEU A CA 1
ATOM 1775 C C . LEU A 1 225 ? -5.956 -35.458 -45.752 1.00 72.75 225 LEU A C 1
ATOM 1777 O O . LEU A 1 225 ? -4.851 -35.505 -45.207 1.00 72.75 225 LEU A O 1
ATOM 1781 N N . ASP A 1 226 ? -6.314 -34.470 -46.570 1.00 77.62 226 ASP A N 1
ATOM 1782 C CA . ASP A 1 226 ? -5.514 -33.262 -46.726 1.00 77.62 226 ASP A CA 1
ATOM 1783 C C . ASP A 1 226 ? -5.586 -32.386 -45.461 1.00 77.62 226 ASP A C 1
ATOM 1785 O O . ASP A 1 226 ? -6.527 -32.461 -44.663 1.00 77.62 226 ASP A O 1
ATOM 1789 N N . GLY A 1 227 ? -4.579 -31.529 -45.266 1.00 75.06 227 GLY A N 1
ATOM 1790 C CA . GLY A 1 227 ? -4.435 -30.737 -44.039 1.00 75.06 227 GLY A CA 1
ATOM 1791 C C . GLY A 1 227 ? -5.652 -29.863 -43.714 1.00 75.06 227 GLY A C 1
ATOM 1792 O O . GLY A 1 227 ? -6.000 -29.716 -42.542 1.00 75.06 227 GLY A O 1
ATOM 1793 N N . LYS A 1 228 ? -6.342 -29.339 -44.739 1.00 77.44 228 LYS A N 1
ATOM 1794 C CA . LYS A 1 228 ? -7.526 -28.488 -44.565 1.00 77.44 228 LYS A CA 1
ATOM 1795 C C . LYS A 1 228 ? -8.733 -29.297 -44.081 1.00 77.44 228 LYS A C 1
ATOM 1797 O O . LYS A 1 228 ? -9.364 -28.907 -43.102 1.00 77.44 228 LYS A O 1
ATOM 1802 N N . THR A 1 229 ? -9.011 -30.449 -44.693 1.00 80.12 229 THR A N 1
ATOM 1803 C CA . THR A 1 229 ? -10.095 -31.350 -44.256 1.00 80.12 229 THR A CA 1
ATOM 1804 C C . THR A 1 229 ? -9.829 -31.910 -42.859 1.00 80.12 229 THR A C 1
ATOM 1806 O O . THR A 1 229 ? -10.738 -31.965 -42.032 1.00 80.12 229 THR A O 1
ATOM 1809 N N . LYS A 1 230 ? -8.571 -32.252 -42.541 1.00 82.94 230 LYS A N 1
ATOM 1810 C CA . LYS A 1 230 ? -8.185 -32.700 -41.194 1.00 82.94 230 LYS A CA 1
ATOM 1811 C C . LYS A 1 230 ? -8.455 -31.627 -40.133 1.00 82.94 230 LYS A C 1
ATOM 1813 O O . LYS A 1 230 ? -8.963 -31.954 -39.065 1.00 82.94 230 LYS A O 1
ATOM 1818 N N . ALA A 1 231 ? -8.148 -30.360 -40.416 1.00 80.38 231 ALA A N 1
ATOM 1819 C CA . ALA A 1 231 ? -8.407 -29.256 -39.490 1.00 80.38 231 ALA A CA 1
ATOM 1820 C C . ALA A 1 231 ? -9.908 -29.077 -39.200 1.00 80.38 231 ALA A C 1
ATOM 1822 O O . ALA A 1 231 ? -10.296 -28.976 -38.037 1.00 80.38 231 ALA A O 1
ATOM 1823 N N . LEU A 1 232 ? -10.751 -29.126 -40.235 1.00 83.94 232 LEU A N 1
ATOM 1824 C CA . LEU A 1 232 ? -12.208 -29.028 -40.082 1.00 83.94 232 LEU A CA 1
ATOM 1825 C C . LEU A 1 232 ? -12.791 -30.226 -39.316 1.00 83.94 232 LEU A C 1
ATOM 1827 O O . LEU A 1 232 ? -13.680 -30.065 -38.482 1.00 83.94 232 LEU A O 1
ATOM 1831 N N . LEU A 1 233 ? -12.251 -31.429 -39.532 1.00 84.19 233 LEU A N 1
ATOM 1832 C CA . LEU A 1 233 ? -12.651 -32.615 -38.775 1.00 84.19 233 LEU A CA 1
ATOM 1833 C C . LEU A 1 233 ? -12.285 -32.498 -37.287 1.00 84.19 233 LEU A C 1
ATOM 1835 O O . LEU A 1 233 ? -13.096 -32.850 -36.430 1.00 84.19 233 LEU A O 1
ATOM 1839 N N . ARG A 1 234 ? -11.092 -31.975 -36.969 1.00 85.69 234 ARG A N 1
ATOM 1840 C CA . ARG A 1 234 ? -10.688 -31.693 -35.579 1.00 85.69 234 ARG A CA 1
ATOM 1841 C C . ARG A 1 234 ? -11.663 -30.731 -34.907 1.00 85.69 234 ARG A C 1
ATOM 1843 O O . ARG A 1 234 ? -12.072 -30.975 -33.775 1.00 85.69 234 ARG A O 1
ATOM 1850 N N . GLU A 1 235 ? -12.077 -29.682 -35.612 1.00 85.00 235 GLU A N 1
ATOM 1851 C CA . GLU A 1 235 ? -13.051 -28.715 -35.105 1.00 85.00 235 GLU A CA 1
ATOM 1852 C C . GLU A 1 235 ? -14.406 -29.369 -34.794 1.00 85.00 235 GLU A C 1
ATOM 1854 O O . GLU A 1 235 ? -14.982 -29.132 -33.732 1.00 85.00 235 GLU A O 1
ATOM 1859 N N . LEU A 1 236 ? -14.900 -30.242 -35.676 1.00 86.00 236 LEU A N 1
ATOM 1860 C CA . LEU A 1 236 ? -16.145 -30.972 -35.430 1.00 86.00 236 LEU A CA 1
ATOM 1861 C C . LEU A 1 236 ? -16.056 -31.905 -34.216 1.00 86.00 236 LEU A C 1
ATOM 1863 O O . LEU A 1 236 ? -17.003 -31.975 -33.431 1.00 86.00 236 LEU A O 1
ATOM 1867 N N . ILE A 1 237 ? -14.932 -32.606 -34.040 1.00 86.62 237 ILE A N 1
ATOM 1868 C CA . ILE A 1 237 ? -14.700 -33.476 -32.876 1.00 86.62 237 ILE A CA 1
ATOM 1869 C C . ILE A 1 237 ? -14.700 -32.645 -31.590 1.00 86.62 237 ILE A C 1
ATOM 1871 O O . ILE A 1 237 ? -15.382 -33.011 -30.636 1.00 86.62 237 ILE A O 1
ATOM 1875 N N . ILE A 1 238 ? -14.029 -31.488 -31.602 1.00 85.19 238 ILE A N 1
ATOM 1876 C CA . ILE A 1 238 ? -14.024 -30.538 -30.484 1.00 85.19 238 ILE A CA 1
ATOM 1877 C C . ILE A 1 238 ? -15.445 -30.090 -30.129 1.00 85.19 238 ILE A C 1
ATOM 1879 O O . ILE A 1 238 ? -15.824 -30.179 -28.963 1.00 85.19 238 ILE A O 1
ATOM 1883 N N . LYS A 1 239 ? -16.239 -29.650 -31.113 1.00 87.06 239 LYS A N 1
ATOM 1884 C CA . LYS A 1 239 ? -17.624 -29.200 -30.889 1.00 87.06 239 LYS A CA 1
ATOM 1885 C C . LYS A 1 239 ? -18.511 -30.320 -30.343 1.00 87.06 239 LYS A C 1
ATOM 1887 O O . LYS A 1 239 ? -19.353 -30.078 -29.483 1.00 87.06 239 LYS A O 1
ATOM 1892 N N . LYS A 1 240 ? -18.311 -31.555 -30.814 1.00 88.56 240 LYS A N 1
ATOM 1893 C CA . LYS A 1 240 ? -19.023 -32.738 -30.315 1.00 88.56 240 LYS A CA 1
ATOM 1894 C C . LYS A 1 240 ? -18.657 -33.031 -28.858 1.00 88.56 240 LYS A C 1
ATOM 1896 O O . LYS A 1 240 ? -19.553 -33.270 -28.060 1.00 88.56 240 LYS A O 1
ATOM 1901 N N . ASP A 1 241 ? -17.371 -33.020 -28.511 1.00 84.44 241 ASP A N 1
ATOM 1902 C CA . ASP A 1 241 ? -16.917 -33.292 -27.142 1.00 84.44 241 ASP A CA 1
ATOM 1903 C C . ASP A 1 241 ? -17.361 -32.188 -26.167 1.00 84.44 241 ASP A C 1
ATOM 1905 O O . ASP A 1 241 ? -17.777 -32.500 -25.056 1.00 84.44 241 ASP A O 1
ATOM 1909 N N . GLN A 1 242 ? -17.357 -30.921 -26.598 1.00 85.56 242 GLN A N 1
ATOM 1910 C CA . GLN A 1 242 ? -17.916 -29.797 -25.833 1.00 85.56 242 GLN A CA 1
ATOM 1911 C C . GLN A 1 242 ? -19.414 -29.979 -25.570 1.00 85.56 242 GLN A C 1
ATOM 1913 O O . GLN A 1 242 ? -19.832 -29.923 -24.421 1.00 85.56 242 GLN A O 1
ATOM 1918 N N . ALA A 1 243 ? -20.203 -30.304 -26.599 1.00 84.62 243 ALA A N 1
ATOM 1919 C CA . ALA A 1 243 ? -21.633 -30.559 -26.430 1.00 84.62 243 ALA A CA 1
ATOM 1920 C C . ALA A 1 243 ? -21.918 -31.739 -25.476 1.00 84.62 243 ALA A C 1
ATOM 1922 O O . ALA A 1 243 ? -22.881 -31.701 -24.720 1.00 84.62 243 ALA A O 1
ATOM 1923 N N . VAL A 1 244 ? -21.065 -32.774 -25.460 1.00 82.06 244 VAL A N 1
ATOM 1924 C CA . VAL A 1 244 ? -21.170 -33.883 -24.491 1.00 82.06 244 VAL A CA 1
ATOM 1925 C C . VAL A 1 244 ? -20.836 -33.427 -23.068 1.00 82.06 244 VAL A C 1
ATOM 1927 O O . VAL A 1 244 ? -21.517 -33.838 -22.134 1.00 82.06 244 VAL A O 1
ATOM 1930 N N . GLN A 1 245 ? -19.806 -32.592 -22.892 1.00 78.94 245 GLN A N 1
ATOM 1931 C CA . GLN A 1 245 ? -19.438 -32.028 -21.585 1.00 78.94 245 GLN A CA 1
ATOM 1932 C C . GLN A 1 245 ? -20.516 -31.095 -21.024 1.00 78.94 245 GLN A C 1
ATOM 1934 O O . GLN A 1 245 ? -20.691 -31.027 -19.812 1.00 78.94 245 GLN A O 1
ATOM 1939 N N . GLU A 1 246 ? -21.230 -30.395 -21.902 1.00 87.12 246 GLU A N 1
ATOM 1940 C CA . GLU A 1 246 ? -22.338 -29.496 -21.565 1.00 87.12 246 GLU A CA 1
ATOM 1941 C C . GLU A 1 246 ? -23.686 -30.227 -21.417 1.00 87.12 246 GLU A C 1
ATOM 1943 O O . GLU A 1 246 ? -24.703 -29.583 -21.179 1.00 87.12 246 GLU A O 1
ATOM 1948 N N . GLU A 1 247 ? -23.705 -31.559 -21.557 1.00 88.19 247 GLU A N 1
ATOM 1949 C CA . GLU A 1 247 ? -24.913 -32.402 -21.530 1.00 88.19 247 GLU A CA 1
ATOM 1950 C C . GLU A 1 247 ? -25.973 -32.029 -22.597 1.00 88.19 247 GLU A C 1
ATOM 1952 O O . GLU A 1 247 ? -27.124 -32.466 -22.532 1.00 88.19 247 GLU A O 1
ATOM 1957 N N . ASP A 1 248 ? -25.583 -31.292 -23.644 1.00 87.31 248 ASP A N 1
ATOM 1958 C CA . ASP A 1 248 ? -26.413 -31.008 -24.820 1.00 87.31 248 ASP A CA 1
ATOM 1959 C C . ASP A 1 248 ? -26.319 -32.170 -25.821 1.00 87.31 248 ASP A C 1
ATOM 1961 O O . ASP A 1 248 ? -25.585 -32.166 -26.821 1.00 87.31 248 ASP A O 1
ATOM 1965 N N . PHE A 1 249 ? -27.076 -33.226 -25.527 1.00 84.69 249 PHE A N 1
ATOM 1966 C CA . PHE A 1 249 ? -27.077 -34.444 -26.332 1.00 84.69 249 PHE A CA 1
ATOM 1967 C C . PHE A 1 249 ? -27.652 -34.244 -27.744 1.00 84.69 249 PHE A C 1
ATOM 1969 O O . PHE A 1 249 ? -27.272 -34.978 -28.663 1.00 84.69 249 PHE A O 1
ATOM 1976 N N . ASP A 1 250 ? -28.517 -33.247 -27.950 1.00 85.12 250 ASP A N 1
ATOM 1977 C CA . ASP A 1 250 ? -29.089 -32.937 -29.262 1.00 85.12 250 ASP A CA 1
ATOM 1978 C C . ASP A 1 250 ? -28.040 -32.295 -30.179 1.00 85.12 250 ASP A C 1
ATOM 1980 O O . ASP A 1 250 ? -27.856 -32.730 -31.326 1.00 85.12 250 ASP A O 1
ATOM 1984 N N . ALA A 1 251 ? -27.270 -31.331 -29.665 1.00 82.06 251 ALA A N 1
ATOM 1985 C CA . ALA A 1 251 ? -26.129 -30.768 -30.378 1.00 82.06 251 ALA A CA 1
ATOM 1986 C C . ALA A 1 251 ? -25.029 -31.816 -30.599 1.00 82.06 251 ALA A C 1
ATOM 1988 O O . ALA A 1 251 ? -24.511 -31.935 -31.714 1.00 82.06 251 ALA A O 1
ATOM 1989 N N . ALA A 1 252 ? -24.715 -32.641 -29.594 1.00 83.38 252 ALA A N 1
ATOM 1990 C CA . ALA A 1 252 ? -23.735 -33.719 -29.729 1.00 83.38 252 ALA A CA 1
ATOM 1991 C C . ALA A 1 252 ? -24.124 -34.708 -30.842 1.00 83.38 252 ALA A C 1
ATOM 1993 O O . ALA A 1 252 ? -23.282 -35.112 -31.653 1.00 83.38 252 ALA A O 1
ATOM 1994 N N . LYS A 1 253 ? -25.413 -35.059 -30.940 1.00 87.69 253 LYS A N 1
ATOM 1995 C CA . LYS A 1 253 ? -25.949 -35.902 -32.016 1.00 87.69 253 LYS A CA 1
ATOM 1996 C C . LYS A 1 253 ? -25.835 -35.222 -33.380 1.00 87.69 253 LYS A C 1
ATOM 1998 O O . LYS A 1 253 ? -25.409 -35.871 -34.337 1.00 87.69 253 LYS A O 1
ATOM 2003 N N . LYS A 1 254 ? -26.149 -33.926 -33.477 1.00 88.19 254 LYS A N 1
ATOM 2004 C CA . LYS A 1 254 ? -25.984 -33.140 -34.711 1.00 88.19 254 LYS A CA 1
ATOM 2005 C C . LYS A 1 254 ? -24.529 -33.142 -35.183 1.00 88.19 254 LYS A C 1
ATOM 2007 O O . LYS A 1 254 ? -24.269 -33.445 -36.347 1.00 88.19 254 LYS A O 1
ATOM 2012 N N . TRP A 1 255 ? -23.579 -32.872 -34.288 1.00 87.62 255 TRP A N 1
ATOM 2013 C CA . TRP A 1 255 ? -22.154 -32.877 -34.624 1.00 87.62 255 TRP A CA 1
ATOM 2014 C C . TRP A 1 255 ? -21.650 -34.268 -34.993 1.00 87.62 255 TRP A C 1
ATOM 2016 O O . TRP A 1 255 ? -20.912 -34.400 -35.966 1.00 87.62 255 TRP A O 1
ATOM 2026 N N . LYS A 1 256 ? -22.113 -35.320 -34.307 1.00 88.06 256 LYS A N 1
ATOM 2027 C CA . LYS A 1 256 ? -21.825 -36.710 -34.686 1.00 88.06 256 LYS A CA 1
ATOM 2028 C C . LYS A 1 256 ? -22.278 -37.017 -36.119 1.00 88.06 256 LYS A C 1
ATOM 2030 O O . LYS A 1 256 ? -21.504 -37.586 -36.882 1.00 88.06 256 LYS A O 1
ATOM 2035 N N . MET A 1 257 ? -23.485 -36.598 -36.507 1.00 86.44 257 MET A N 1
ATOM 2036 C CA . MET A 1 257 ? -23.978 -36.769 -37.880 1.00 86.44 257 MET A CA 1
ATOM 2037 C C . MET A 1 257 ? -23.154 -35.970 -38.900 1.00 86.44 257 MET A C 1
ATOM 2039 O O . MET A 1 257 ? -22.890 -36.464 -39.994 1.00 86.44 257 MET A O 1
ATOM 2043 N N . SER A 1 258 ? -22.725 -34.750 -38.562 1.00 87.19 258 SER A N 1
ATOM 2044 C CA . SER A 1 258 ? -21.829 -33.965 -39.423 1.00 87.19 258 SER A CA 1
ATOM 2045 C C . SER A 1 258 ? -20.455 -34.620 -39.584 1.00 87.19 258 SER A C 1
ATOM 2047 O O . SER A 1 258 ? -19.928 -34.634 -40.692 1.00 87.19 258 SER A O 1
ATOM 2049 N N . ILE A 1 259 ? -19.895 -35.210 -38.520 1.00 86.88 259 ILE A N 1
ATOM 2050 C CA . ILE A 1 259 ? -18.633 -35.969 -38.570 1.00 86.88 259 ILE A CA 1
ATOM 2051 C C . ILE A 1 259 ? -18.765 -37.172 -39.512 1.00 86.88 259 ILE A C 1
ATOM 2053 O O . ILE A 1 259 ? -17.867 -37.432 -40.310 1.00 86.88 259 ILE A O 1
ATOM 2057 N N . GLU A 1 260 ? -19.887 -37.888 -39.457 1.00 86.44 260 GLU A N 1
ATOM 2058 C CA . GLU A 1 260 ? -20.140 -39.053 -40.312 1.00 86.44 260 GLU A CA 1
ATOM 2059 C C . GLU A 1 260 ? -20.289 -38.660 -41.791 1.00 86.44 260 GLU A C 1
ATOM 2061 O O . GLU A 1 260 ? -19.631 -39.238 -42.653 1.00 86.44 260 GLU A O 1
ATOM 2066 N N . LYS A 1 261 ? -21.024 -37.579 -42.083 1.00 86.62 261 LYS A N 1
ATOM 2067 C CA . LYS A 1 261 ? -21.091 -37.006 -43.439 1.00 86.62 261 LYS A CA 1
ATOM 2068 C C . LYS A 1 261 ? -19.729 -36.524 -43.936 1.00 86.62 261 LYS A C 1
ATOM 2070 O O . LYS A 1 261 ? -19.377 -36.744 -45.090 1.00 86.62 261 LYS A O 1
ATOM 2075 N N . MET A 1 262 ? -18.948 -35.871 -43.073 1.00 85.69 262 MET A N 1
ATOM 2076 C CA . MET A 1 262 ? -17.600 -35.418 -43.419 1.00 85.69 262 MET A CA 1
ATOM 2077 C C . MET A 1 262 ? -16.681 -36.603 -43.725 1.00 85.69 262 MET A C 1
ATOM 2079 O O . MET A 1 262 ? -15.883 -36.519 -44.652 1.00 85.69 262 MET A O 1
ATOM 2083 N N . LYS A 1 263 ? -16.825 -37.721 -43.003 1.00 85.19 263 LYS A N 1
ATOM 2084 C CA . LYS A 1 263 ? -16.106 -38.968 -43.286 1.00 85.19 263 LYS A CA 1
ATOM 2085 C C . LYS A 1 263 ? -16.434 -39.507 -44.680 1.00 85.19 263 LYS A C 1
ATOM 2087 O O . LYS A 1 263 ? -15.514 -39.875 -45.405 1.00 85.19 263 LYS A O 1
ATOM 2092 N N . GLU A 1 264 ? -17.705 -39.536 -45.066 1.00 85.50 264 GLU A N 1
ATOM 2093 C CA . GLU A 1 264 ? -18.121 -39.993 -46.399 1.00 85.50 264 GLU A CA 1
ATOM 2094 C C . GLU A 1 264 ? -17.547 -39.106 -47.509 1.00 85.50 264 GLU A C 1
ATOM 2096 O O . GLU A 1 264 ? -16.912 -39.608 -48.439 1.00 85.50 264 GLU A O 1
ATOM 2101 N N . VAL A 1 265 ? -17.702 -37.784 -47.379 1.00 86.75 265 VAL A N 1
ATOM 2102 C CA . VAL A 1 265 ? -17.178 -36.817 -48.356 1.00 86.75 265 VAL A CA 1
ATOM 2103 C C . VAL A 1 265 ? -15.652 -36.881 -48.431 1.00 86.75 265 VAL A C 1
ATOM 2105 O O . VAL A 1 265 ? -15.089 -36.805 -49.518 1.00 86.75 265 VAL A O 1
ATOM 2108 N N . ALA A 1 266 ? -14.970 -37.078 -47.303 1.00 83.88 266 ALA A N 1
ATOM 2109 C CA . ALA A 1 266 ? -13.519 -37.208 -47.268 1.00 83.88 266 ALA A CA 1
ATOM 2110 C C . ALA A 1 266 ? -13.006 -38.457 -48.002 1.00 83.88 266 ALA A C 1
ATOM 2112 O O . ALA A 1 266 ? -11.981 -38.391 -48.680 1.00 83.88 266 ALA A O 1
ATOM 2113 N N . ILE A 1 267 ? -13.714 -39.587 -47.900 1.00 84.19 267 ILE A N 1
ATOM 2114 C CA . ILE A 1 267 ? -13.375 -40.804 -48.653 1.00 84.19 267 ILE A CA 1
ATOM 2115 C C . ILE A 1 267 ? -13.540 -40.549 -50.156 1.00 84.19 267 ILE A C 1
ATOM 2117 O O . ILE A 1 267 ? -12.626 -40.840 -50.925 1.00 84.19 267 ILE A O 1
ATOM 2121 N N . GLN A 1 268 ? -14.654 -39.934 -50.567 1.00 86.75 268 GLN A N 1
ATOM 2122 C CA . GLN A 1 268 ? -14.900 -39.586 -51.972 1.00 86.75 268 GLN A CA 1
ATOM 2123 C C . GLN A 1 268 ? -13.848 -38.615 -52.520 1.00 86.75 268 GLN A C 1
ATOM 2125 O O . GLN A 1 268 ? -13.355 -38.795 -53.633 1.00 86.75 268 GLN A O 1
ATOM 2130 N N . LEU A 1 269 ? -13.468 -37.610 -51.726 1.00 85.06 269 LEU A N 1
ATOM 2131 C CA . LEU A 1 269 ? -12.432 -36.647 -52.083 1.00 85.06 269 LEU A CA 1
ATOM 2132 C C . LEU A 1 269 ? -11.089 -37.349 -52.323 1.00 85.06 269 LEU A C 1
ATOM 2134 O O . LEU A 1 269 ? -10.455 -37.112 -53.347 1.00 85.06 269 LEU A O 1
ATOM 2138 N N . SER A 1 270 ? -10.705 -38.268 -51.431 1.00 84.44 270 SER A N 1
ATOM 2139 C CA . SER A 1 270 ? -9.473 -39.055 -51.556 1.00 84.44 270 SER A CA 1
ATOM 2140 C C . SER A 1 270 ? -9.463 -39.926 -52.821 1.00 84.44 270 SER A C 1
ATOM 2142 O O . SER A 1 270 ? -8.468 -39.965 -53.548 1.00 84.44 270 SER A O 1
ATOM 2144 N N . GLU A 1 271 ? -10.582 -40.581 -53.142 1.00 86.69 271 GLU A N 1
ATOM 2145 C CA . GLU A 1 271 ? -10.707 -41.397 -54.356 1.00 86.69 271 GLU A CA 1
ATOM 2146 C C . GLU A 1 271 ? -10.638 -40.563 -55.641 1.00 86.69 271 GLU A C 1
ATOM 2148 O O . GLU A 1 271 ? -9.981 -40.962 -56.607 1.00 86.69 271 GLU A O 1
ATOM 2153 N N . LEU A 1 272 ? -11.307 -39.406 -55.677 1.00 86.69 272 LEU A N 1
ATOM 2154 C CA . LEU A 1 272 ? -11.269 -38.510 -56.834 1.00 86.69 272 LEU A CA 1
ATOM 2155 C C . LEU A 1 272 ? -9.886 -37.893 -57.030 1.00 86.69 272 LEU A C 1
ATOM 2157 O O . LEU A 1 272 ? -9.440 -37.759 -58.169 1.00 86.69 272 LEU A O 1
ATOM 2161 N N . GLU A 1 273 ? -9.181 -37.564 -55.948 1.00 85.00 273 GLU A N 1
ATOM 2162 C CA . GLU A 1 273 ? -7.793 -37.107 -56.017 1.00 85.00 273 GLU A CA 1
ATOM 2163 C C . GLU A 1 273 ? -6.885 -38.180 -56.623 1.00 85.00 273 GLU A C 1
ATOM 2165 O O . GLU A 1 273 ? -6.133 -37.883 -57.554 1.00 85.00 273 GLU A O 1
ATOM 2170 N N . GLN A 1 274 ? -7.036 -39.441 -56.205 1.00 87.06 274 GLN A N 1
ATOM 2171 C CA . GLN A 1 274 ? -6.291 -40.558 -56.785 1.00 87.06 274 GLN A CA 1
ATOM 2172 C C . GLN A 1 274 ? -6.612 -40.762 -58.276 1.00 87.06 274 GLN A C 1
ATOM 2174 O O . GLN A 1 274 ? -5.699 -40.957 -59.082 1.00 87.06 274 GLN A O 1
ATOM 2179 N N . LYS A 1 275 ? -7.892 -40.698 -58.666 1.00 89.81 275 LYS A N 1
ATOM 2180 C CA . LYS A 1 275 ? -8.328 -40.837 -60.069 1.00 89.81 275 LYS A CA 1
ATOM 2181 C C . LYS A 1 275 ? -7.830 -39.690 -60.945 1.00 89.81 275 LYS A C 1
ATOM 2183 O O . LYS A 1 275 ? -7.368 -39.933 -62.058 1.00 89.81 275 LYS A O 1
ATOM 2188 N N . LYS A 1 276 ? -7.865 -38.451 -60.443 1.00 91.44 276 LYS A N 1
ATOM 2189 C CA . LYS A 1 276 ? -7.303 -37.280 -61.130 1.00 91.44 276 LYS A CA 1
ATOM 2190 C C . LYS A 1 276 ? -5.809 -37.474 -61.384 1.00 91.44 276 LYS A C 1
ATOM 2192 O O . LYS A 1 276 ? -5.353 -37.245 -62.498 1.00 91.44 276 LYS A O 1
ATOM 2197 N N . ASP A 1 277 ? -5.060 -37.937 -60.387 1.00 86.31 277 ASP A N 1
ATOM 2198 C CA . ASP A 1 277 ? -3.620 -38.165 -60.530 1.00 86.31 277 ASP A CA 1
ATOM 2199 C C . ASP A 1 277 ? -3.304 -39.305 -61.516 1.00 86.31 277 ASP A C 1
ATOM 2201 O O . ASP A 1 277 ? -2.314 -39.237 -62.243 1.00 86.31 277 ASP A O 1
ATOM 2205 N N . GLN A 1 278 ? -4.151 -40.338 -61.589 1.00 89.75 278 GLN A N 1
ATOM 2206 C CA . GLN A 1 278 ? -4.051 -41.389 -62.610 1.00 89.75 278 GLN A CA 1
ATOM 2207 C C . GLN A 1 278 ? -4.337 -40.856 -64.021 1.00 89.75 278 GLN A C 1
ATOM 2209 O O . GLN A 1 278 ? -3.571 -41.155 -64.932 1.00 89.75 278 GLN A O 1
ATOM 2214 N N . ALA A 1 279 ? -5.380 -40.039 -64.197 1.00 89.44 279 ALA A N 1
ATOM 2215 C CA . ALA A 1 279 ? -5.714 -39.419 -65.482 1.00 89.44 279 ALA A CA 1
ATOM 2216 C C . ALA A 1 279 ? -4.599 -38.485 -65.980 1.00 89.44 279 ALA A C 1
ATOM 2218 O O . ALA A 1 279 ? -4.225 -38.539 -67.148 1.00 89.44 279 ALA A O 1
ATOM 2219 N N . VAL A 1 280 ? -3.987 -37.704 -65.078 1.00 86.81 280 VAL A N 1
ATOM 2220 C CA . VAL A 1 280 ? -2.813 -36.872 -65.397 1.00 86.81 280 VAL A CA 1
ATOM 2221 C C . VAL A 1 280 ? -1.628 -37.729 -65.847 1.00 86.81 280 VAL A C 1
ATOM 2223 O O . VAL A 1 280 ? -0.966 -37.383 -66.820 1.00 86.81 280 VAL A O 1
ATOM 2226 N N . LYS A 1 281 ? -1.364 -38.860 -65.177 1.00 90.81 281 LYS A N 1
ATOM 2227 C CA . LYS A 1 281 ? -0.296 -39.798 -65.572 1.00 90.81 281 LYS A CA 1
ATOM 2228 C C . LYS A 1 281 ? -0.565 -40.492 -66.907 1.00 90.81 281 LYS A C 1
ATOM 2230 O O . LYS A 1 281 ? 0.383 -40.876 -67.578 1.00 90.81 281 LYS A O 1
ATOM 2235 N N . ALA A 1 282 ? -1.834 -40.674 -67.259 1.00 90.12 282 ALA A N 1
ATOM 2236 C CA . ALA A 1 282 ? -2.265 -41.224 -68.538 1.00 90.12 282 ALA A CA 1
ATOM 2237 C C . ALA A 1 282 ? -2.365 -40.161 -69.650 1.00 90.12 282 ALA A C 1
ATOM 2239 O O . ALA A 1 282 ? -2.802 -40.492 -70.747 1.00 90.12 282 ALA A O 1
ATOM 2240 N N . GLU A 1 283 ? -1.993 -38.905 -69.363 1.00 90.00 283 GLU A N 1
ATOM 2241 C CA . GLU A 1 283 ? -2.079 -37.752 -70.276 1.00 90.00 283 GLU A CA 1
ATOM 2242 C C . GLU A 1 283 ? -3.504 -37.456 -70.794 1.00 90.00 283 GLU A C 1
ATOM 2244 O O . GLU A 1 283 ? -3.695 -36.730 -71.768 1.00 90.00 283 GLU A O 1
ATOM 2249 N N . ASP A 1 284 ? -4.532 -37.952 -70.098 1.00 89.75 284 ASP A N 1
ATOM 2250 C CA . ASP A 1 284 ? -5.938 -37.634 -70.356 1.00 89.75 284 ASP A CA 1
ATOM 2251 C C . ASP A 1 284 ? -6.340 -36.383 -69.556 1.00 89.75 284 ASP A C 1
ATOM 2253 O O . ASP A 1 284 ? -6.904 -36.422 -68.455 1.00 89.75 284 ASP A O 1
ATOM 2257 N N . PHE A 1 285 ? -5.976 -35.226 -70.106 1.00 84.44 285 PHE A N 1
ATOM 2258 C CA . PHE A 1 285 ? -6.175 -33.934 -69.449 1.00 84.44 285 PHE A CA 1
ATOM 2259 C C . PHE A 1 285 ? -7.647 -33.508 -69.375 1.00 84.44 285 PHE A C 1
ATOM 2261 O O . PHE A 1 285 ? -8.027 -32.764 -68.463 1.00 84.44 285 PHE A O 1
ATOM 2268 N N . ASP A 1 286 ? -8.489 -33.994 -70.289 1.00 89.00 286 ASP A N 1
ATOM 2269 C CA . ASP A 1 286 ? -9.913 -33.668 -70.314 1.00 89.00 286 ASP A CA 1
ATOM 2270 C C . ASP A 1 286 ? -10.655 -34.327 -69.147 1.00 89.00 286 ASP A C 1
ATOM 2272 O O . ASP A 1 286 ? -11.457 -33.669 -68.469 1.00 89.00 286 ASP A O 1
ATOM 2276 N N . THR A 1 287 ? -10.364 -35.598 -68.839 1.00 86.50 287 THR A N 1
ATOM 2277 C CA . THR A 1 287 ? -10.929 -36.251 -67.647 1.00 86.50 287 THR A CA 1
ATOM 2278 C C . THR A 1 287 ? -10.314 -35.716 -66.357 1.00 86.50 287 THR A C 1
ATOM 2280 O O . THR A 1 287 ? -11.049 -35.463 -65.397 1.00 86.50 287 THR A O 1
ATOM 2283 N N . ALA A 1 288 ? -9.013 -35.407 -66.338 1.00 83.75 288 ALA A N 1
ATOM 2284 C CA . ALA A 1 288 ? -8.376 -34.751 -65.194 1.00 83.75 288 ALA A CA 1
ATOM 2285 C C . ALA A 1 288 ? -9.027 -33.394 -64.857 1.00 83.75 288 ALA A C 1
ATOM 2287 O O . ALA A 1 288 ? -9.236 -33.070 -63.682 1.00 83.75 288 ALA A O 1
ATOM 2288 N N . LYS A 1 289 ? -9.411 -32.607 -65.874 1.00 89.50 289 LYS A N 1
ATOM 2289 C CA . LYS A 1 289 ? -10.130 -31.336 -65.693 1.00 89.50 289 LYS A CA 1
ATOM 2290 C C . LYS A 1 289 ? -11.521 -31.545 -65.091 1.00 89.50 289 LYS A C 1
ATOM 2292 O O . LYS A 1 289 ? -11.903 -30.784 -64.201 1.00 89.50 289 LYS A O 1
ATOM 2297 N N . LYS A 1 290 ? -12.254 -32.578 -65.522 1.00 90.06 290 LYS A N 1
ATOM 2298 C CA . LYS A 1 290 ? -13.559 -32.943 -64.938 1.00 90.06 290 LYS A CA 1
ATOM 2299 C C . LYS A 1 290 ? -13.424 -33.319 -63.460 1.00 90.06 290 LYS A C 1
ATOM 2301 O O . LYS A 1 290 ? -14.133 -32.750 -62.634 1.00 90.06 290 LYS A O 1
ATOM 2306 N N . PHE A 1 291 ? -12.459 -34.174 -63.110 1.00 87.62 291 PHE A N 1
ATOM 2307 C CA . PHE A 1 291 ? -12.219 -34.549 -61.712 1.00 87.62 291 PHE A CA 1
ATOM 2308 C C . PHE A 1 291 ? -11.799 -33.362 -60.844 1.00 87.62 291 PHE A C 1
ATOM 2310 O O . PHE A 1 291 ? -12.247 -33.251 -59.708 1.00 87.62 291 PHE A O 1
ATOM 2317 N N . LYS A 1 292 ? -10.998 -32.425 -61.368 1.00 89.44 292 LYS A N 1
ATOM 2318 C CA . LYS A 1 292 ? -10.636 -31.198 -60.639 1.00 89.44 292 LYS A CA 1
ATOM 2319 C C . LYS A 1 292 ? -11.865 -30.368 -60.240 1.00 89.44 292 LYS A C 1
ATOM 2321 O O . LYS A 1 292 ? -11.908 -29.861 -59.124 1.00 89.44 292 LYS A O 1
ATOM 2326 N N . ILE A 1 293 ? -12.846 -30.228 -61.133 1.00 87.06 293 ILE A N 1
ATOM 2327 C CA . ILE A 1 293 ? -14.088 -29.487 -60.851 1.00 87.06 293 ILE A CA 1
ATOM 2328 C C . ILE A 1 293 ? -14.903 -30.200 -59.763 1.00 87.06 293 ILE A C 1
ATOM 2330 O O . ILE A 1 293 ? -15.425 -29.558 -58.854 1.00 87.06 293 ILE A O 1
ATOM 2334 N N . GLU A 1 294 ? -14.987 -31.528 -59.830 1.00 86.19 294 GLU A N 1
ATOM 2335 C CA . GLU A 1 294 ? -15.713 -32.332 -58.845 1.00 86.19 294 GLU A CA 1
ATOM 2336 C C . GLU A 1 294 ? -15.050 -32.299 -57.457 1.00 86.19 294 GLU A C 1
ATOM 2338 O O . GLU A 1 294 ? -15.735 -32.121 -56.451 1.00 86.19 294 GLU A O 1
ATOM 2343 N N . ILE A 1 295 ? -13.715 -32.357 -57.407 1.00 86.06 295 ILE A N 1
ATOM 2344 C CA . ILE A 1 295 ? -12.915 -32.167 -56.187 1.00 86.06 295 ILE A CA 1
ATOM 2345 C C . ILE A 1 295 ? -13.213 -30.806 -55.550 1.00 86.06 295 ILE A C 1
ATOM 2347 O O . ILE A 1 295 ? -13.422 -30.735 -54.341 1.00 86.06 295 ILE A O 1
ATOM 2351 N N . GLU A 1 296 ? -13.276 -29.730 -56.338 1.00 84.94 296 GLU A N 1
ATOM 2352 C CA . GLU A 1 296 ? -13.577 -28.393 -55.809 1.00 84.94 296 GLU A CA 1
ATOM 2353 C C . GLU A 1 296 ? -14.994 -28.318 -55.220 1.00 84.94 296 GLU A C 1
ATOM 2355 O O . GLU A 1 296 ? -15.202 -27.763 -54.140 1.00 84.94 296 GLU A O 1
ATOM 2360 N N . LYS A 1 297 ? -15.967 -28.963 -55.874 1.00 87.38 297 LYS A N 1
ATOM 2361 C CA . LYS A 1 297 ? -17.340 -29.064 -55.364 1.00 87.38 297 LYS A CA 1
ATOM 2362 C C . LYS A 1 297 ? -17.402 -29.822 -54.034 1.00 87.38 297 LYS A C 1
ATOM 2364 O O . LYS A 1 297 ? -18.069 -29.364 -53.107 1.00 87.38 297 LYS A O 1
ATOM 2369 N N . LEU A 1 298 ? -16.699 -30.951 -53.918 1.00 85.50 298 LEU A N 1
ATOM 2370 C CA . LEU A 1 298 ? -16.631 -31.699 -52.660 1.00 85.50 298 LEU A CA 1
ATOM 2371 C C . LEU A 1 298 ? -15.910 -30.906 -51.564 1.00 85.50 298 LEU A C 1
ATOM 2373 O O . LEU A 1 298 ? -16.345 -30.929 -50.417 1.00 85.50 298 LEU A O 1
ATOM 2377 N N . ARG A 1 299 ? -14.859 -30.146 -51.895 1.00 85.25 299 ARG A N 1
ATOM 2378 C CA . ARG A 1 299 ? -14.181 -29.258 -50.934 1.00 85.25 299 ARG A CA 1
ATOM 2379 C C . ARG A 1 299 ? -15.119 -28.188 -50.384 1.00 85.25 299 ARG A C 1
ATOM 2381 O O . ARG A 1 299 ? -15.094 -27.939 -49.179 1.00 85.25 299 ARG A O 1
ATOM 2388 N N . GLN A 1 300 ? -15.975 -27.608 -51.224 1.00 84.75 300 GLN A N 1
ATOM 2389 C CA . GLN A 1 300 ? -17.011 -26.688 -50.755 1.00 84.75 300 GLN A CA 1
ATOM 2390 C C . GLN A 1 300 ? -18.020 -27.398 -49.840 1.00 84.75 300 GLN A C 1
ATOM 2392 O O . GLN A 1 300 ? -18.360 -26.881 -48.780 1.00 84.75 300 GLN A O 1
ATOM 2397 N N . GLN A 1 301 ? -18.422 -28.623 -50.183 1.00 85.69 301 GLN A N 1
ATOM 2398 C CA . GLN A 1 301 ? -19.318 -29.422 -49.346 1.00 85.69 301 GLN A CA 1
ATOM 2399 C C . GLN A 1 301 ? -18.714 -29.737 -47.965 1.00 85.69 301 GLN A C 1
ATOM 2401 O O . GLN A 1 301 ? -19.434 -29.709 -46.969 1.00 85.69 301 GLN A O 1
ATOM 2406 N N . VAL A 1 302 ? -17.403 -29.997 -47.870 1.00 84.38 302 VAL A N 1
ATOM 2407 C CA . VAL A 1 302 ? -16.706 -30.185 -46.581 1.00 84.38 302 VAL A CA 1
ATOM 2408 C C . VAL A 1 302 ? -16.825 -28.934 -45.699 1.00 84.38 302 VAL A C 1
ATOM 2410 O O . VAL A 1 302 ? -17.088 -29.063 -44.503 1.00 84.38 302 VAL A O 1
ATOM 2413 N N . VAL A 1 303 ? -16.682 -27.740 -46.283 1.00 82.94 303 VAL A N 1
ATOM 2414 C CA . VAL A 1 303 ? -16.841 -26.454 -45.577 1.00 82.94 303 VAL A CA 1
ATOM 2415 C C . VAL A 1 303 ? -18.290 -26.242 -45.123 1.00 82.94 303 VAL A C 1
ATOM 2417 O O . VAL A 1 303 ? -18.547 -25.852 -43.984 1.00 82.94 303 VAL A O 1
ATOM 2420 N N . ASP A 1 304 ? -19.264 -26.564 -45.973 1.00 83.00 304 AS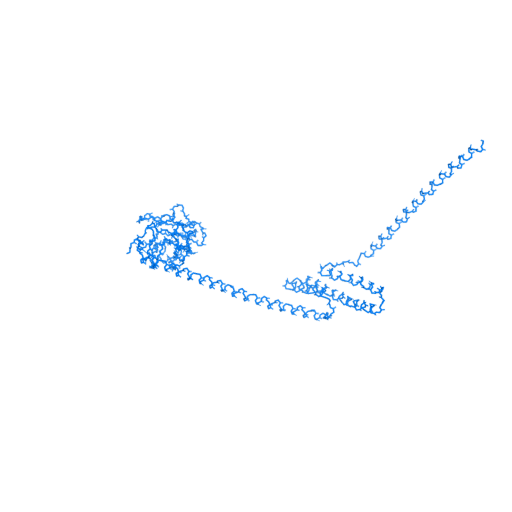P A N 1
ATOM 2421 C CA . ASP A 1 304 ? -20.679 -26.419 -45.616 1.00 83.00 304 ASP A CA 1
ATOM 2422 C C . ASP A 1 304 ? -21.076 -27.369 -44.466 1.00 83.00 304 ASP A C 1
ATOM 2424 O O . ASP A 1 304 ? -21.855 -27.003 -43.578 1.00 83.00 304 ASP A O 1
ATOM 2428 N N . ILE A 1 305 ? -20.500 -28.579 -44.439 1.00 82.44 305 ILE A N 1
ATOM 2429 C CA . ILE A 1 305 ? -20.688 -29.551 -43.353 1.00 82.44 305 ILE A CA 1
ATOM 2430 C C . ILE A 1 305 ? -20.079 -29.040 -42.038 1.00 82.44 305 ILE A C 1
ATOM 2432 O O . ILE A 1 305 ? -20.724 -29.184 -40.993 1.00 82.44 305 ILE A O 1
ATOM 2436 N N . SER A 1 306 ? -18.886 -28.426 -42.060 1.00 77.62 306 SER A N 1
ATOM 2437 C CA . SER A 1 306 ? -18.267 -27.861 -40.848 1.00 77.62 306 SER A CA 1
ATOM 2438 C C . SER A 1 306 ? -19.054 -26.686 -40.262 1.00 77.62 306 SER A C 1
ATOM 2440 O O . SER A 1 306 ? -19.163 -26.568 -39.040 1.00 77.62 306 SER A O 1
ATOM 2442 N N . ASP A 1 307 ? -19.675 -25.875 -41.120 1.00 78.19 307 ASP A N 1
ATOM 2443 C CA . ASP A 1 307 ? -20.512 -24.736 -40.725 1.00 78.19 307 ASP A CA 1
ATOM 2444 C C . ASP A 1 307 ? -21.894 -25.153 -40.185 1.00 78.19 307 ASP A C 1
ATOM 2446 O O . ASP A 1 307 ? -22.684 -24.314 -39.749 1.00 78.19 307 ASP A O 1
ATOM 2450 N N . GLY A 1 308 ? -22.238 -26.446 -40.228 1.00 66.69 308 GLY A N 1
ATOM 2451 C CA . GLY A 1 308 ? -23.558 -26.932 -39.826 1.00 66.69 308 GLY A CA 1
ATOM 2452 C C . GLY A 1 308 ? -24.687 -26.512 -40.774 1.00 66.69 308 GLY A C 1
ATOM 2453 O O . GLY A 1 308 ? -25.863 -26.679 -40.426 1.00 66.69 308 GLY A O 1
ATOM 2454 N N . LYS A 1 309 ? -24.350 -26.019 -41.976 1.00 62.56 309 LYS A N 1
ATOM 2455 C CA . LYS A 1 309 ? -25.285 -25.719 -43.068 1.00 62.56 309 LYS A CA 1
ATOM 2456 C C . LYS A 1 309 ? -25.734 -27.035 -43.696 1.00 62.56 309 LYS A C 1
ATOM 2458 O O . LYS A 1 309 ? -25.287 -27.461 -44.755 1.00 62.56 309 LYS A O 1
ATOM 2463 N N . THR A 1 310 ? -26.622 -27.737 -43.003 1.00 45.84 310 THR A N 1
ATOM 2464 C CA . THR A 1 310 ? -27.289 -28.905 -43.578 1.00 45.84 310 THR A CA 1
ATOM 2465 C C . THR A 1 310 ? -28.311 -28.414 -44.595 1.00 45.84 310 THR A C 1
ATOM 2467 O O . THR A 1 310 ? -29.390 -27.956 -44.233 1.00 45.84 310 THR A O 1
ATOM 2470 N N . ASN A 1 311 ? -27.968 -28.515 -45.880 1.00 41.03 311 ASN A N 1
ATOM 2471 C CA . ASN A 1 311 ? -28.934 -28.400 -46.965 1.00 41.03 311 ASN A CA 1
ATOM 2472 C C . ASN A 1 311 ? -30.056 -29.427 -46.734 1.00 41.03 311 ASN A C 1
ATOM 2474 O O . ASN A 1 311 ? -29.856 -30.628 -46.917 1.00 41.03 311 ASN A O 1
ATOM 2478 N N . GLN A 1 312 ? -31.254 -28.954 -46.380 1.00 38.56 312 GLN A N 1
ATOM 2479 C CA . GLN A 1 312 ? -32.511 -29.702 -46.498 1.00 38.56 312 GLN A CA 1
ATOM 2480 C C . GLN A 1 312 ? -32.917 -29.878 -47.981 1.00 38.56 312 GLN A C 1
ATOM 2482 O O . GLN A 1 312 ? -34.088 -29.777 -48.342 1.00 38.56 312 GLN A O 1
ATOM 2487 N N . ASN A 1 313 ? -31.965 -30.161 -48.875 1.00 38.91 313 ASN A N 1
ATOM 2488 C CA . ASN A 1 313 ? -32.229 -30.374 -50.298 1.00 38.91 313 ASN A CA 1
ATOM 2489 C C . ASN A 1 313 ? -32.538 -31.844 -50.588 1.00 38.91 313 ASN A C 1
ATOM 2491 O O . ASN A 1 313 ? -31.860 -32.513 -51.361 1.00 38.91 313 ASN A O 1
ATOM 2495 N N . SER A 1 314 ? -33.617 -32.327 -49.977 1.00 38.31 314 SER A N 1
ATOM 2496 C CA . SER A 1 314 ? -34.368 -33.474 -50.499 1.00 38.31 314 SER A CA 1
ATOM 2497 C C . SER A 1 314 ? -35.741 -33.064 -51.053 1.00 38.31 314 SER A C 1
ATOM 2499 O O . SER A 1 314 ? -36.403 -33.902 -51.645 1.00 38.31 314 SER A O 1
ATOM 2501 N N . ASN A 1 315 ? -36.156 -31.790 -50.933 1.00 39.28 315 ASN A N 1
ATOM 2502 C CA . ASN A 1 315 ? -37.491 -31.322 -51.359 1.00 39.28 315 ASN A CA 1
ATOM 2503 C C . ASN A 1 315 ? -37.518 -30.101 -52.310 1.00 39.28 315 ASN A C 1
ATOM 2505 O O . ASN A 1 315 ? -38.590 -29.589 -52.626 1.00 39.28 315 ASN A O 1
ATOM 2509 N N . SER A 1 316 ? -36.372 -29.626 -52.800 1.00 41.12 316 SER A N 1
ATOM 2510 C CA . SER A 1 316 ? -36.256 -28.432 -53.667 1.00 41.12 316 SER A CA 1
ATOM 2511 C C . SER A 1 316 ? -35.994 -28.750 -55.147 1.00 41.12 316 SER A C 1
ATOM 2513 O O . SER A 1 316 ? -36.445 -28.000 -56.012 1.00 41.12 316 SER A O 1
ATOM 2515 N N . ASN A 1 317 ? -35.404 -29.909 -55.462 1.00 39.88 317 ASN A N 1
ATOM 2516 C CA . ASN A 1 317 ? -35.076 -30.305 -56.843 1.00 39.88 317 ASN A CA 1
ATOM 2517 C C . ASN A 1 317 ? -36.297 -30.593 -57.745 1.00 39.88 317 ASN A C 1
ATOM 2519 O O . ASN A 1 317 ? -36.136 -30.703 -58.960 1.00 39.88 317 ASN A O 1
ATOM 2523 N N . GLN A 1 318 ? -37.510 -30.705 -57.188 1.00 43.34 318 GLN A N 1
ATOM 2524 C CA . GLN A 1 318 ? -38.746 -30.813 -57.978 1.00 43.34 318 GLN A CA 1
ATOM 2525 C C . GLN A 1 318 ? -39.250 -29.424 -58.418 1.00 43.34 318 GLN A C 1
ATOM 2527 O O . GLN A 1 318 ? -39.652 -29.240 -59.560 1.00 43.34 318 GLN A O 1
ATOM 2532 N N . LYS A 1 319 ? -39.152 -28.413 -57.539 1.00 42.19 319 LYS A N 1
ATOM 2533 C CA . LYS A 1 319 ? -39.667 -27.055 -57.793 1.00 42.19 319 LYS A CA 1
ATOM 2534 C C . LYS A 1 319 ? -38.773 -26.222 -58.713 1.00 42.19 319 LYS A C 1
ATOM 2536 O O . LYS A 1 319 ? -39.286 -25.327 -59.377 1.00 42.19 319 LYS A O 1
ATOM 2541 N N . GLU A 1 320 ? -37.468 -26.490 -58.765 1.00 46.84 320 GLU A N 1
ATOM 2542 C CA . GLU A 1 320 ? -36.560 -25.810 -59.705 1.00 46.84 320 GLU A CA 1
ATOM 2543 C C . GLU A 1 320 ? -36.705 -26.334 -61.138 1.00 46.84 320 GLU A C 1
ATOM 2545 O O . GLU A 1 320 ? -36.788 -25.525 -62.059 1.00 46.84 320 GLU A O 1
ATOM 2550 N N . LYS A 1 321 ? -36.897 -27.648 -61.331 1.00 47.41 321 LYS A N 1
ATOM 2551 C CA . LYS A 1 321 ? -37.194 -28.218 -62.659 1.00 47.41 321 LYS A CA 1
ATOM 2552 C C . LYS A 1 321 ? -38.539 -27.750 -63.224 1.00 47.41 321 LYS A C 1
ATOM 2554 O O . LYS A 1 321 ? -38.662 -27.569 -64.434 1.00 47.41 321 LYS A O 1
ATOM 2559 N N . ASP A 1 322 ? -39.533 -27.530 -62.364 1.00 50.06 322 ASP A N 1
ATOM 2560 C CA . ASP A 1 322 ? -40.834 -26.998 -62.781 1.00 50.06 322 ASP A CA 1
ATOM 2561 C C . ASP A 1 322 ? -40.770 -25.491 -63.090 1.00 50.06 322 ASP A C 1
ATOM 2563 O O . ASP A 1 322 ? -41.439 -25.028 -64.011 1.00 50.06 322 ASP A O 1
ATOM 2567 N N . LYS A 1 323 ? -39.921 -24.723 -62.389 1.00 52.78 323 LYS A N 1
ATOM 2568 C CA . LYS A 1 323 ? -39.692 -23.297 -62.684 1.00 52.78 323 LYS A CA 1
ATOM 2569 C C . LYS A 1 323 ? -38.913 -23.077 -63.979 1.00 52.78 323 LYS A C 1
ATOM 2571 O O . LYS A 1 323 ? -39.286 -22.189 -64.739 1.00 52.78 323 LYS A O 1
ATOM 2576 N N . GLU A 1 324 ? -37.888 -23.881 -64.260 1.00 54.09 324 GLU A N 1
ATOM 2577 C CA . GLU A 1 324 ? -37.134 -23.784 -65.519 1.00 54.09 324 GLU A CA 1
ATOM 2578 C C . GLU A 1 324 ? -38.024 -24.086 -66.735 1.00 54.09 324 GLU A C 1
ATOM 2580 O O . GLU A 1 324 ? -38.019 -23.316 -67.692 1.00 54.09 324 GLU A O 1
ATOM 2585 N N . LYS A 1 325 ? -38.907 -25.094 -66.653 1.00 55.72 325 LYS A N 1
ATOM 2586 C CA . LYS A 1 325 ? -39.886 -25.392 -67.719 1.00 55.72 325 LYS A CA 1
ATOM 2587 C C . LYS A 1 325 ? -40.934 -24.297 -67.9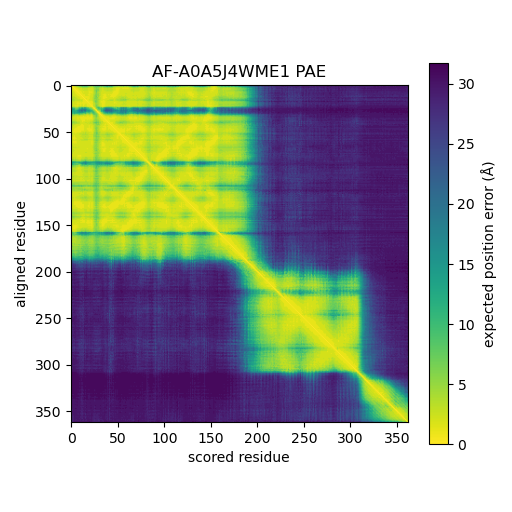41 1.00 55.72 325 LYS A C 1
ATOM 2589 O O . LYS A 1 325 ? -41.422 -24.145 -69.059 1.00 55.72 325 LYS A O 1
ATOM 2594 N N . ILE A 1 326 ? -41.320 -23.562 -66.895 1.00 59.28 326 ILE A N 1
ATOM 2595 C CA . ILE A 1 326 ? -42.262 -22.435 -67.013 1.00 59.28 326 ILE A CA 1
ATOM 2596 C C . ILE A 1 326 ? -41.572 -21.236 -67.674 1.00 59.28 326 ILE A C 1
ATOM 2598 O O . ILE A 1 326 ? -42.139 -20.629 -68.576 1.00 59.28 326 ILE A O 1
ATOM 2602 N N . ILE A 1 327 ? -40.325 -20.945 -67.289 1.00 60.06 327 ILE A N 1
ATOM 2603 C CA . ILE A 1 327 ? -39.540 -19.843 -67.866 1.00 60.06 327 ILE A CA 1
ATOM 2604 C C . ILE A 1 327 ? -39.221 -20.103 -69.345 1.00 60.06 327 ILE A C 1
ATOM 2606 O O . ILE A 1 327 ? -39.224 -19.168 -70.142 1.00 60.06 327 ILE A O 1
ATOM 2610 N N . GLU A 1 328 ? -38.965 -21.354 -69.727 1.00 65.94 328 GLU A N 1
ATOM 2611 C CA . GLU A 1 328 ? -38.685 -21.722 -71.118 1.00 65.94 328 GLU A CA 1
ATOM 2612 C C . GLU A 1 328 ? -39.939 -21.605 -72.005 1.00 65.94 328 GLU A C 1
ATOM 2614 O O . GLU A 1 328 ? -39.879 -20.976 -73.060 1.00 65.94 328 GLU A O 1
ATOM 2619 N N . LYS A 1 329 ? -41.112 -22.039 -71.515 1.00 64.69 329 LYS A N 1
ATOM 2620 C CA . LYS A 1 329 ? -42.403 -21.828 -72.204 1.00 64.69 329 LYS A CA 1
ATOM 2621 C C . LYS A 1 329 ? -42.797 -20.356 -72.346 1.00 64.69 329 LYS A C 1
ATOM 2623 O O . LYS A 1 329 ? -43.390 -19.981 -73.355 1.00 64.69 329 LYS A O 1
ATOM 2628 N N . ASP A 1 330 ? -42.494 -19.522 -71.353 1.00 61.84 330 ASP A N 1
ATOM 2629 C CA . ASP A 1 330 ? -42.779 -18.083 -71.423 1.00 61.84 330 ASP A CA 1
ATOM 2630 C C . ASP A 1 330 ? -41.816 -17.341 -72.363 1.00 61.84 330 ASP A C 1
ATOM 2632 O O . ASP A 1 330 ? -42.182 -16.307 -72.924 1.00 61.84 330 ASP A O 1
ATOM 2636 N N . LYS A 1 331 ? -40.600 -17.864 -72.575 1.00 63.09 331 LYS A N 1
ATOM 2637 C CA . LYS A 1 331 ? -39.669 -17.343 -73.586 1.00 63.09 331 LYS A CA 1
ATOM 2638 C C . LYS A 1 331 ? -40.110 -17.702 -75.002 1.00 63.09 331 LYS A C 1
ATOM 2640 O O . LYS A 1 331 ? -40.137 -16.805 -75.836 1.00 63.09 331 LYS A O 1
ATOM 2645 N N . GLU A 1 332 ? -40.517 -18.947 -75.254 1.00 67.19 332 GLU A N 1
ATOM 2646 C CA . GLU A 1 332 ? -41.056 -19.358 -76.563 1.00 67.19 332 GLU A CA 1
ATOM 2647 C C . GLU A 1 332 ? -42.319 -18.566 -76.932 1.00 67.19 332 GLU A C 1
ATOM 2649 O O . GLU A 1 332 ? -42.430 -18.069 -78.046 1.00 67.19 332 GLU A O 1
ATOM 2654 N N . ARG A 1 333 ? -43.238 -18.341 -75.979 1.00 63.84 333 ARG A N 1
ATOM 2655 C CA . ARG A 1 333 ? -44.435 -17.511 -76.220 1.00 63.84 333 ARG A CA 1
ATOM 2656 C C . ARG A 1 333 ? -44.110 -16.073 -76.597 1.00 63.84 333 ARG A C 1
ATOM 2658 O O . ARG A 1 333 ? -44.799 -15.506 -77.434 1.00 63.84 333 ARG A O 1
ATOM 2665 N N . LYS A 1 334 ? -43.095 -15.478 -75.967 1.00 62.62 334 LYS A N 1
ATOM 2666 C CA . LYS A 1 334 ? -42.684 -14.109 -76.289 1.00 62.62 334 LYS A CA 1
ATOM 2667 C C . LYS A 1 334 ? -41.997 -14.029 -77.643 1.00 62.62 334 LYS A C 1
ATOM 2669 O O . LYS A 1 334 ? -42.231 -13.059 -78.342 1.00 62.62 334 LYS A O 1
ATOM 2674 N N . ILE A 1 335 ? -41.187 -15.022 -78.009 1.00 62.66 335 ILE A N 1
ATOM 2675 C CA . ILE A 1 335 ? -40.531 -15.061 -79.324 1.00 62.66 335 ILE A CA 1
ATOM 2676 C C . ILE A 1 335 ? -41.580 -15.168 -80.435 1.00 62.66 335 ILE A C 1
ATOM 2678 O O . ILE A 1 335 ? -41.572 -14.326 -81.321 1.00 62.66 335 ILE A O 1
ATOM 2682 N N . ASN A 1 336 ? -42.545 -16.085 -80.318 1.00 62.72 336 ASN A N 1
ATOM 2683 C CA . ASN A 1 336 ? -43.609 -16.216 -81.320 1.00 62.72 336 ASN A CA 1
ATOM 2684 C C . ASN A 1 336 ? -44.463 -14.943 -81.435 1.00 62.72 336 ASN A C 1
ATOM 2686 O O . ASN A 1 336 ? -44.828 -14.549 -82.530 1.00 62.72 336 ASN A O 1
ATOM 2690 N N . GLN A 1 337 ? -44.733 -14.257 -80.317 1.00 62.28 337 GLN A N 1
ATOM 2691 C CA . GLN A 1 337 ? -45.476 -12.995 -80.337 1.00 62.28 337 GLN A CA 1
ATOM 2692 C C . GLN A 1 337 ? -44.708 -11.863 -81.050 1.00 62.28 337 GLN A C 1
ATOM 2694 O O . GLN A 1 337 ? -45.330 -11.006 -81.660 1.00 62.28 337 GLN A O 1
ATOM 2699 N N . TYR A 1 338 ? -43.370 -11.860 -80.992 1.00 56.12 338 TYR A N 1
ATOM 2700 C CA . TYR A 1 338 ? -42.547 -10.903 -81.741 1.00 56.12 338 TYR A CA 1
ATOM 2701 C C . TYR A 1 338 ? -42.399 -11.261 -83.226 1.00 56.12 338 TYR A C 1
ATOM 2703 O O . TYR A 1 338 ? -42.151 -10.358 -84.019 1.00 56.12 338 TYR A O 1
ATOM 2711 N N . GLU A 1 339 ? -42.509 -12.541 -83.595 1.00 58.41 339 GLU A N 1
ATOM 2712 C CA . GLU A 1 339 ? -42.496 -12.986 -84.996 1.00 58.41 339 GLU A CA 1
ATOM 2713 C C . GLU A 1 339 ? -43.838 -12.686 -85.688 1.00 58.41 339 GLU A C 1
ATOM 2715 O O . GLU A 1 339 ? -43.823 -12.131 -86.784 1.00 58.41 339 GLU A O 1
ATOM 2720 N N . ASP A 1 340 ? -44.975 -12.913 -85.015 1.00 56.22 340 ASP A N 1
ATOM 2721 C CA . ASP A 1 340 ? -46.310 -12.554 -85.529 1.00 56.22 340 ASP A CA 1
ATOM 2722 C C . ASP A 1 340 ? -46.451 -11.024 -85.740 1.00 56.22 340 ASP A C 1
ATOM 2724 O O . ASP A 1 340 ? -46.916 -10.578 -86.787 1.00 56.22 340 ASP A O 1
ATOM 2728 N N . ASP A 1 341 ? -45.970 -10.199 -84.794 1.00 55.38 341 ASP A N 1
ATOM 2729 C CA . ASP A 1 341 ? -46.015 -8.725 -84.901 1.00 55.38 341 ASP A CA 1
ATOM 2730 C C . ASP A 1 341 ? -45.107 -8.164 -86.029 1.00 55.38 341 ASP A C 1
ATOM 2732 O O . ASP A 1 341 ? -45.283 -7.016 -86.447 1.00 55.38 341 ASP A O 1
ATOM 2736 N N . PHE A 1 342 ? -44.116 -8.938 -86.498 1.00 53.38 342 PHE A N 1
ATOM 2737 C CA . PHE A 1 342 ? -43.232 -8.564 -87.613 1.00 53.38 342 PHE A CA 1
ATOM 2738 C C . PHE A 1 342 ? -43.828 -8.958 -88.974 1.00 53.38 342 PHE A C 1
ATOM 2740 O O . PHE A 1 342 ? -43.712 -8.186 -89.923 1.00 53.38 342 PHE A O 1
ATOM 2747 N N . GLU A 1 343 ? -44.506 -10.109 -89.072 1.00 57.28 343 GLU A N 1
ATOM 2748 C CA . GLU A 1 343 ? -45.183 -10.538 -90.308 1.00 57.28 343 GLU A CA 1
ATOM 2749 C C . GLU A 1 343 ? -46.395 -9.651 -90.659 1.00 57.28 343 GLU A C 1
ATOM 2751 O O . GLU A 1 343 ? -46.645 -9.400 -91.841 1.00 57.28 343 GLU A O 1
ATOM 2756 N N . ASP A 1 344 ? -47.097 -9.103 -89.660 1.00 56.47 344 ASP A N 1
ATOM 2757 C CA . ASP A 1 344 ? -48.217 -8.171 -89.875 1.00 56.47 344 ASP A CA 1
ATOM 2758 C C . ASP A 1 344 ? -47.757 -6.788 -90.395 1.00 56.47 344 ASP A C 1
ATOM 2760 O O . ASP A 1 344 ? -48.484 -6.131 -91.144 1.00 56.47 344 ASP A O 1
ATOM 2764 N N . GLN A 1 345 ? -46.539 -6.340 -90.054 1.00 53.47 345 GLN A N 1
ATOM 2765 C CA . GLN A 1 345 ? -45.986 -5.064 -90.543 1.00 53.47 345 GLN A CA 1
ATOM 2766 C C . GLN A 1 345 ? -45.496 -5.154 -91.993 1.00 53.47 345 GLN A C 1
ATOM 2768 O O . GLN A 1 345 ? -45.705 -4.215 -92.761 1.00 53.47 345 GLN A O 1
ATOM 2773 N N . ASP A 1 346 ? -44.914 -6.291 -92.384 1.00 54.84 346 ASP A N 1
ATOM 2774 C CA . ASP A 1 346 ? -44.477 -6.520 -93.766 1.00 54.84 346 ASP A CA 1
ATOM 2775 C C . ASP A 1 346 ? -45.683 -6.679 -9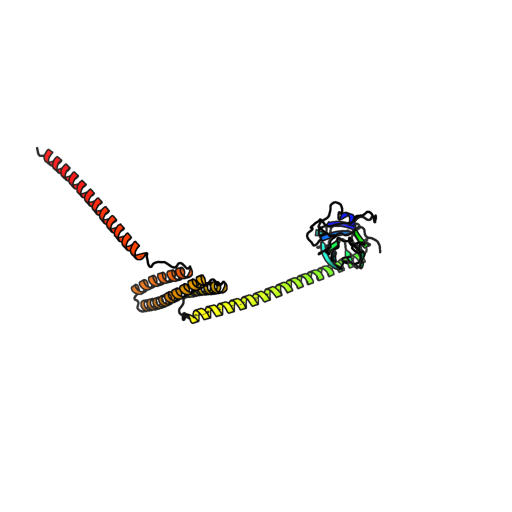4.722 1.00 54.84 346 ASP A C 1
ATOM 2777 O O . ASP A 1 346 ? -45.643 -6.183 -95.849 1.00 54.84 346 ASP A O 1
ATOM 2781 N N . GLN A 1 347 ? -46.803 -7.269 -94.272 1.00 57.62 347 GLN A N 1
ATOM 2782 C CA . GLN A 1 347 ? -48.042 -7.333 -95.070 1.00 57.62 347 GLN A CA 1
ATOM 2783 C C . GLN A 1 347 ? -48.718 -5.962 -95.247 1.00 57.62 347 GLN A C 1
ATOM 2785 O O . GLN A 1 347 ? -49.218 -5.665 -96.334 1.00 57.62 347 GLN A O 1
ATOM 2790 N N . GLU A 1 348 ? -48.714 -5.097 -94.224 1.00 57.38 348 GLU A N 1
ATOM 2791 C CA . GLU A 1 348 ? -49.252 -3.734 -94.350 1.00 57.38 348 GLU A CA 1
ATOM 2792 C C . GLU A 1 348 ? -48.398 -2.831 -95.259 1.00 57.38 348 GLU A C 1
ATOM 2794 O O . GLU A 1 348 ? -48.950 -1.949 -95.929 1.00 57.38 348 GLU A O 1
ATOM 2799 N N . GLU A 1 349 ? -47.075 -3.028 -95.312 1.00 56.25 349 GLU A N 1
ATOM 2800 C CA . GLU A 1 349 ? -46.200 -2.312 -96.251 1.00 56.25 349 GLU A CA 1
ATOM 2801 C C . GLU A 1 349 ? -46.368 -2.816 -97.694 1.00 56.25 349 GLU A C 1
ATOM 2803 O O . GLU A 1 349 ? -46.488 -1.994 -98.612 1.00 56.25 349 GLU A O 1
ATOM 2808 N N . ASP A 1 350 ? -46.475 -4.129 -97.909 1.00 60.16 350 ASP A N 1
ATOM 2809 C CA . ASP A 1 350 ? -46.680 -4.703 -99.245 1.00 60.16 350 ASP A CA 1
ATOM 2810 C C . ASP A 1 350 ? -48.051 -4.321 -99.845 1.00 60.16 350 ASP A C 1
ATOM 2812 O O . ASP A 1 350 ? -48.123 -3.918 -101.014 1.00 60.16 350 ASP A O 1
ATOM 2816 N N . ASP A 1 351 ? -49.128 -4.305 -99.049 1.00 66.19 351 ASP A N 1
ATOM 2817 C CA . ASP A 1 351 ? -50.462 -3.860 -99.493 1.00 66.19 351 ASP A CA 1
ATOM 2818 C C . ASP A 1 351 ? -50.492 -2.360 -99.862 1.00 66.19 351 ASP A C 1
ATOM 2820 O O . ASP A 1 351 ? -51.188 -1.936 -100.798 1.00 66.19 351 ASP A O 1
ATOM 2824 N N . GLN A 1 352 ? -49.716 -1.524 -99.162 1.00 63.44 352 GLN A N 1
ATOM 2825 C CA . GLN A 1 352 ? -49.588 -0.094 -99.474 1.00 63.44 352 GLN A CA 1
ATOM 2826 C C . GLN A 1 352 ? -48.814 0.146 -100.774 1.00 63.44 352 GLN A C 1
ATOM 2828 O O . GLN A 1 352 ? -49.176 1.034 -101.562 1.00 63.44 352 GLN A O 1
ATOM 2833 N N . ILE A 1 353 ? -47.780 -0.660 -101.025 1.00 64.94 353 ILE A N 1
ATOM 2834 C CA . ILE A 1 353 ? -46.997 -0.618 -102.261 1.00 64.94 353 ILE A CA 1
ATOM 2835 C C . ILE A 1 353 ? -47.856 -1.087 -103.446 1.00 64.94 353 ILE A C 1
ATOM 2837 O O . ILE A 1 353 ? -47.870 -0.430 -104.494 1.00 64.94 353 ILE A O 1
ATOM 2841 N N . GLU A 1 354 ? -48.654 -2.146 -103.292 1.00 69.06 354 GLU A N 1
ATOM 2842 C CA . GLU A 1 354 ? -49.503 -2.667 -104.371 1.00 69.06 354 GLU A CA 1
ATOM 2843 C C . GLU A 1 354 ? -50.645 -1.694 -104.746 1.00 69.06 354 GLU A C 1
ATOM 2845 O O . GLU A 1 354 ? -50.918 -1.466 -105.935 1.00 69.06 354 GLU A O 1
ATOM 2850 N N . GLN A 1 355 ? -51.235 -0.998 -103.762 1.00 67.81 355 GLN A N 1
ATOM 2851 C CA . GLN A 1 355 ? -52.208 0.081 -104.003 1.00 67.81 355 GLN A CA 1
ATOM 2852 C C . GLN A 1 355 ? -51.595 1.314 -104.690 1.00 67.81 355 GLN A C 1
ATOM 2854 O O . GLN A 1 355 ? -52.271 1.983 -105.485 1.00 67.81 355 GLN A O 1
ATOM 2859 N N . GLN A 1 356 ? -50.326 1.641 -104.420 1.00 64.88 356 GLN A N 1
ATOM 2860 C CA . GLN A 1 356 ? -49.618 2.719 -105.121 1.00 64.88 356 GLN A CA 1
ATOM 2861 C C . GLN A 1 356 ? -49.288 2.349 -106.572 1.00 64.88 356 GLN A C 1
ATOM 2863 O O . GLN A 1 356 ? -49.423 3.195 -107.460 1.00 64.88 356 GLN A O 1
ATOM 2868 N N . ILE A 1 357 ? -48.935 1.089 -106.839 1.00 69.56 357 ILE A N 1
ATOM 2869 C CA . ILE A 1 357 ? -48.638 0.603 -108.194 1.00 69.56 357 ILE A CA 1
ATOM 2870 C C . ILE A 1 357 ? -49.907 0.555 -109.065 1.00 69.56 357 ILE A C 1
ATOM 2872 O O . ILE A 1 357 ? -49.847 0.915 -110.244 1.00 69.56 357 ILE A O 1
ATOM 2876 N N . GLN A 1 358 ? -51.074 0.193 -108.515 1.00 67.25 358 GLN A N 1
ATOM 2877 C CA . GLN A 1 358 ? -52.347 0.237 -109.256 1.00 67.25 358 GLN A CA 1
ATOM 2878 C C . GLN A 1 358 ? -52.801 1.668 -109.596 1.00 67.25 358 GLN A C 1
ATOM 2880 O O . GLN A 1 358 ? -53.351 1.887 -110.676 1.00 67.25 358 GLN A O 1
ATOM 2885 N N . LYS A 1 359 ? -52.508 2.662 -108.743 1.00 66.31 359 LYS A N 1
ATOM 2886 C CA . LYS A 1 359 ? -52.795 4.086 -109.012 1.00 66.31 359 LYS A CA 1
ATOM 2887 C C . LYS A 1 359 ? -51.911 4.713 -110.097 1.00 66.31 359 LYS A C 1
ATOM 2889 O O . LYS A 1 359 ? -52.293 5.739 -110.645 1.00 66.31 359 LYS A O 1
ATOM 2894 N N . GLN A 1 360 ? -50.759 4.120 -110.420 1.00 65.12 360 GLN A N 1
ATOM 2895 C CA . GLN A 1 360 ? -49.861 4.602 -111.484 1.00 65.12 360 GLN A CA 1
ATOM 2896 C C . GLN A 1 360 ? -50.084 3.919 -112.848 1.00 65.12 360 GLN A C 1
ATOM 2898 O O . GLN A 1 360 ? -49.450 4.302 -113.829 1.00 65.12 360 GLN A O 1
ATOM 2903 N N . LYS A 1 361 ? -50.976 2.920 -112.933 1.00 63.16 361 LYS A N 1
ATOM 2904 C CA . LYS A 1 361 ? -51.323 2.206 -114.179 1.00 63.16 361 LYS A CA 1
ATOM 2905 C C . LYS A 1 361 ? -52.701 2.580 -114.768 1.00 63.16 361 LYS A C 1
ATOM 2907 O O . LYS A 1 361 ? -53.148 1.888 -115.682 1.00 63.16 361 LYS A O 1
ATOM 2912 N N . GLN A 1 362 ? -53.354 3.647 -114.286 1.00 51.94 362 GLN A N 1
ATOM 2913 C CA . GLN A 1 362 ? -54.565 4.246 -114.884 1.00 51.94 362 GLN A CA 1
ATOM 2914 C C . GLN A 1 362 ? -54.281 5.593 -115.540 1.00 51.94 362 GLN A C 1
ATOM 2916 O O . GLN A 1 362 ? -53.526 6.389 -114.938 1.00 51.94 362 GLN A O 1
#

Secondary structure (DSSP, 8-state):
-EEEPEEEEEES---SSS-GGGGT-----TT---EEPPTTPPSPEEEEEEETTS-EEEEEEEEEE-SSS-BSEEEEEEEEETTSS--SSGGGEEEEEEEEEE----TTTTT-S--EEEEEEEEEESEEEEEE--B---TT-TT---EEEEEEEEEEE--S-HHHHHHHHHHHHHHHHHHHHHHHHHHHHHHHHHHHHHHHHHHHHHHHHHHHHHHHHHTT-TTTS-HHHHHHHHHHHHHHHHHHHTT-HHHHHHHHHHHHHHHHHHHHHHHHHHHHHHHHHTT-HHHHHHHHHHHHHHHHHHHHHHTT----TTSSHHHHHHHHHHHHHHHHHHHHHHHHHHHHHHHHHHHHHHHHHHHT--

Foldseek 3Di:
DAWFQKDWQDWDAWDPLADCRLQRDPPPDPPSQFTKGDQQDADWTKTKIFRPVFKFFWFKKKWWWQLQQFFQKKWKWAFQAPPNDDDPHSVRTDTFTPGMDGDDNNVVVPSPGIDIDMGGDGAIHRMMMIIRGATDDDPVSPRNMTGIRYMITDGGDPPVPPVVVVVNSVVSVVRVVVVVVVVVVVVVVVVVVVVVVVVVVVVVVVVLVVVLVVVCVVLVCPPQADPVLSVLLSLLVVQLVVCVVVVVVVSNVLSVVLNVVSSVLSVVLSVLVVVLVVCVVVVVVVVNVVSVVVNVVSVVVSVCSSVSVPPPPPPCVVVVVVVVVVVVVVVVVVVVVVVVVVVVVVVVVVVVVVVVVVVVVD

Organism: NCBI:txid222440

InterPro domains:
  IPR001943 UVR domain [PF02151] (230-264)
  IPR001943 UVR domain [PF02151] (268-301)
  IPR008979 Galactose-binding-like domain superfamily [SSF49785] (6-155)
  IPR048739 Centrosomal protein CEP104, N-terminal domain [PF21038] (34-154)
  IPR052607 Centrosomal protein 104 kDa-like [PTHR13371] (10-353)

Solvent-accessible surface area (backbone atoms only — not comparable to full-atom values): 19435 Å² total; per-residue (Å²): 128,42,79,53,57,46,36,72,72,48,66,68,64,45,32,92,90,18,35,62,61,49,40,34,54,83,67,85,47,94,75,58,78,8,23,28,40,26,75,69,51,74,70,60,44,40,40,31,32,30,38,69,89,46,44,22,41,34,47,27,40,35,40,27,36,29,32,52,25,24,39,43,32,44,32,40,24,38,37,37,40,70,82,77,52,87,58,89,51,77,85,42,30,47,73,43,78,77,48,71,47,77,47,77,78,38,64,93,62,70,38,74,60,59,52,74,48,76,43,83,43,86,47,62,36,40,29,44,31,43,37,28,66,47,61,48,87,50,91,86,31,79,45,62,35,38,27,38,45,39,58,47,44,24,33,50,72,58,79,80,44,63,69,58,53,48,51,35,54,52,51,49,54,53,52,50,53,54,49,53,53,51,52,50,51,52,52,52,51,53,50,52,56,50,53,57,51,50,56,53,50,54,52,52,50,52,54,50,51,54,52,52,52,52,52,45,46,74,71,70,51,69,94,55,59,56,74,68,60,47,52,48,50,52,51,42,50,50,55,22,54,48,23,55,76,69,68,36,59,68,58,21,51,52,33,50,53,38,51,54,52,46,50,53,52,44,52,53,45,42,53,44,53,52,50,26,54,49,26,52,74,68,68,38,58,71,60,23,52,53,38,52,55,52,48,52,53,51,53,51,50,50,53,35,45,68,72,65,58,72,78,79,73,86,74,50,78,66,60,52,58,53,48,52,55,50,55,51,53,55,47,54,54,51,52,52,54,56,51,54,62,49,55,56,52,55,52,58,51,50,53,52,51,52,56,53,55,57,64,71,74,111

Sequence (362 aa):
MKPLALEIAQFSSQEADRPASNLADKQQDEKNPGWQSKQGAKFPQEIIFKLKNGPAHISGVKIMSHEFKIGKRVELHMGVPKDGNAAQSPDDCDFIVLGHTSLDKNETNKYKFSELKSIDLDTYALYLKLVIPEIHTNSLNQYTQVGIRQVRVEGDLINGNEEQLIKMKEMNSSQRRRRDEEQNRKLNSDYGVIASRIDIGEALLNARDANIEASIKQLGLEGKLDGKTKALLRELIIKKDQAVQEEDFDAAKKWKMSIEKMKEVAIQLSELEQKKDQAVKAEDFDTAKKFKIEIEKLRQQVVDISDGKTNQNSNSNQKEKDKEKIIEKDKERKINQYEDDFEDQDQEEDDQIEQQIQKQKQ

Radius of gyration: 45.91 Å; Cα contacts (8 Å, |Δi|>4): 495; chains: 1; bounding box: 82×66×144 Å

pLDDT: mean 82.46, std 15.06, range [38.31, 98.75]